Protein AF-A0A8T5FXJ8-F1 (afdb_monomer_lite)

Structure (mmCIF, N/CA/C/O backbone):
data_AF-A0A8T5FXJ8-F1
#
_entry.id   AF-A0A8T5FXJ8-F1
#
loop_
_atom_site.group_PDB
_atom_site.id
_atom_site.type_symbol
_atom_site.label_atom_id
_atom_site.label_alt_id
_atom_site.label_comp_id
_atom_site.label_asym_id
_atom_site.label_entity_id
_atom_site.label_seq_id
_atom_site.pdbx_PDB_ins_code
_atom_site.Cartn_x
_atom_site.Cartn_y
_atom_site.Cartn_z
_atom_site.occupancy
_atom_site.B_iso_or_equiv
_atom_site.auth_seq_id
_atom_site.auth_comp_id
_atom_site.auth_asym_id
_atom_site.auth_atom_id
_atom_site.pdbx_PDB_model_num
ATOM 1 N N . MET A 1 1 ? -0.771 -14.580 -8.877 1.00 24.16 1 MET A N 1
ATOM 2 C CA . MET A 1 1 ? 0.340 -13.665 -8.553 1.00 24.16 1 MET A CA 1
ATOM 3 C C . MET A 1 1 ? 0.290 -13.379 -7.052 1.00 24.16 1 MET A C 1
ATOM 5 O O . MET A 1 1 ? -0.585 -12.656 -6.597 1.00 24.16 1 MET A O 1
ATOM 9 N N . THR A 1 2 ? 1.104 -14.063 -6.250 1.00 21.31 2 THR A N 1
ATOM 10 C CA . THR A 1 2 ? 1.234 -13.800 -4.808 1.00 21.31 2 THR A CA 1
ATOM 11 C C . THR A 1 2 ? 2.136 -12.587 -4.638 1.00 21.31 2 THR A C 1
ATOM 13 O O . THR A 1 2 ? 3.330 -12.671 -4.903 1.00 21.31 2 THR A O 1
ATOM 16 N N . PHE A 1 3 ? 1.567 -11.450 -4.241 1.00 27.25 3 PHE A N 1
ATOM 17 C CA . PHE A 1 3 ? 2.360 -10.304 -3.812 1.00 27.25 3 PHE A CA 1
ATOM 18 C C . PHE A 1 3 ? 3.141 -10.708 -2.554 1.00 27.25 3 PHE A C 1
ATOM 20 O O . PHE A 1 3 ? 2.555 -10.886 -1.486 1.00 27.25 3 PHE A O 1
ATOM 27 N N . ASN A 1 4 ? 4.457 -10.885 -2.679 1.00 25.81 4 ASN A N 1
ATOM 28 C CA . ASN A 1 4 ? 5.350 -10.999 -1.530 1.00 25.81 4 ASN A CA 1
ATOM 29 C C . ASN A 1 4 ? 5.448 -9.616 -0.872 1.00 25.81 4 ASN A C 1
ATOM 31 O O . ASN A 1 4 ? 6.325 -8.824 -1.190 1.00 25.81 4 ASN A O 1
ATOM 35 N N . PHE A 1 5 ? 4.511 -9.313 0.027 1.00 35.19 5 PHE A N 1
ATOM 36 C CA . PHE A 1 5 ? 4.434 -8.026 0.731 1.00 35.19 5 PHE A CA 1
ATOM 37 C C . PHE A 1 5 ? 5.475 -7.840 1.845 1.00 35.19 5 PHE A C 1
ATOM 39 O O . PHE A 1 5 ? 5.492 -6.793 2.480 1.00 35.19 5 PHE A O 1
ATOM 46 N N . PHE A 1 6 ? 6.349 -8.814 2.098 1.00 43.62 6 PHE A N 1
ATOM 47 C CA . PHE A 1 6 ? 7.246 -8.774 3.250 1.00 43.62 6 PHE A CA 1
ATOM 48 C C . PHE A 1 6 ? 8.697 -8.906 2.802 1.00 43.62 6 PHE A C 1
ATOM 50 O O . PHE A 1 6 ? 9.239 -10.007 2.717 1.00 43.62 6 PHE A O 1
ATOM 57 N N . HIS A 1 7 ? 9.353 -7.771 2.563 1.00 42.78 7 HIS A N 1
ATOM 58 C CA . HIS A 1 7 ? 10.749 -7.707 2.967 1.00 42.78 7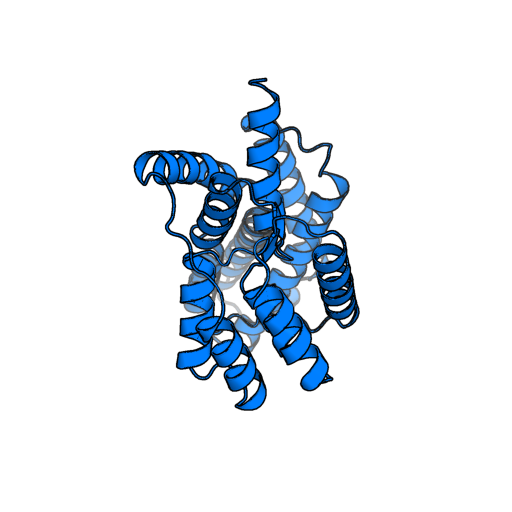 HIS A CA 1
ATOM 59 C C . HIS A 1 7 ? 10.742 -7.689 4.497 1.00 42.78 7 HIS A C 1
ATOM 61 O O . HIS A 1 7 ? 10.217 -6.764 5.108 1.00 42.78 7 HIS A O 1
ATOM 67 N N . ASN A 1 8 ? 11.231 -8.774 5.097 1.00 47.62 8 ASN A N 1
ATOM 68 C CA . ASN A 1 8 ? 11.479 -8.883 6.530 1.00 47.62 8 ASN A CA 1
ATOM 69 C C . ASN A 1 8 ? 12.615 -7.920 6.903 1.00 47.62 8 ASN A C 1
ATOM 71 O O . ASN A 1 8 ? 13.754 -8.346 7.077 1.00 47.62 8 ASN A O 1
ATOM 75 N N . ASP A 1 9 ? 12.331 -6.622 6.967 1.00 63.25 9 ASP A N 1
ATOM 76 C CA . ASP A 1 9 ? 13.223 -5.691 7.640 1.00 63.25 9 ASP A CA 1
ATOM 77 C C . ASP A 1 9 ? 12.967 -5.825 9.145 1.00 63.25 9 ASP A C 1
ATOM 79 O O . ASP A 1 9 ? 11.932 -5.406 9.670 1.00 63.25 9 ASP A O 1
ATOM 83 N N . GLU A 1 10 ? 13.897 -6.477 9.837 1.00 68.56 10 GLU A N 1
ATOM 84 C CA . GLU A 1 10 ? 13.867 -6.679 11.287 1.00 68.56 10 GLU A CA 1
ATOM 85 C C . GLU A 1 10 ? 13.712 -5.347 12.046 1.00 68.56 10 GLU A C 1
ATOM 87 O O . GLU A 1 10 ? 13.045 -5.284 13.084 1.00 68.56 10 GLU A O 1
ATOM 92 N N . ALA A 1 11 ? 14.241 -4.248 11.495 1.00 72.19 11 ALA A N 1
ATOM 93 C CA . ALA A 1 11 ? 14.086 -2.922 12.078 1.00 72.19 11 ALA A CA 1
ATOM 94 C C . ALA A 1 11 ? 12.647 -2.395 11.940 1.00 72.19 11 ALA A C 1
ATOM 96 O O . ALA A 1 11 ? 12.100 -1.827 12.891 1.00 72.19 11 ALA A O 1
ATOM 97 N N . GLU A 1 12 ? 12.004 -2.601 10.786 1.00 70.06 12 GLU A N 1
ATOM 98 C CA . GLU A 1 12 ? 10.599 -2.228 10.565 1.00 70.06 12 GLU A CA 1
ATOM 99 C C . GLU A 1 12 ? 9.656 -3.083 11.422 1.00 70.06 12 GLU A C 1
ATOM 101 O O . GLU A 1 12 ? 8.704 -2.569 12.024 1.00 70.06 12 GLU A O 1
ATOM 106 N N . PHE A 1 13 ? 9.979 -4.371 11.552 1.00 76.31 13 PHE A N 1
ATOM 107 C CA . PHE A 1 13 ? 9.302 -5.298 12.446 1.00 76.31 13 PHE A CA 1
ATOM 108 C C . PHE A 1 13 ? 9.330 -4.781 13.891 1.00 76.31 13 PHE A C 1
ATOM 110 O O . PHE A 1 13 ? 8.278 -4.506 14.473 1.00 76.31 13 PHE A O 1
ATOM 117 N N . LYS A 1 14 ? 10.525 -4.550 14.451 1.00 80.25 14 LYS A N 1
ATOM 118 C CA . LYS A 1 14 ? 10.697 -4.080 15.834 1.00 80.25 14 LYS A CA 1
ATOM 119 C C . LYS A 1 14 ? 9.981 -2.753 16.087 1.00 80.25 14 LYS A C 1
ATOM 121 O O . LYS A 1 14 ? 9.251 -2.620 17.070 1.00 80.25 14 LYS A O 1
ATOM 126 N N . LYS A 1 15 ? 10.113 -1.801 15.161 1.00 82.50 15 LYS A N 1
ATOM 127 C CA . LYS A 1 15 ? 9.452 -0.493 15.245 1.00 82.50 15 LYS A CA 1
ATOM 128 C C . LYS A 1 15 ? 7.928 -0.613 15.275 1.00 82.50 15 LYS A C 1
ATOM 130 O O . LYS A 1 15 ? 7.274 0.121 16.016 1.00 82.50 15 LYS A O 1
ATOM 135 N N . THR A 1 16 ? 7.358 -1.531 14.495 1.00 83.88 16 THR A N 1
ATOM 136 C CA . THR A 1 16 ? 5.908 -1.786 14.479 1.00 83.88 16 THR A CA 1
ATOM 137 C C . THR A 1 16 ? 5.435 -2.301 15.835 1.00 83.88 16 THR A C 1
ATOM 139 O O . THR A 1 16 ? 4.467 -1.785 16.392 1.00 83.88 16 THR A O 1
ATOM 142 N N . ILE A 1 17 ? 6.153 -3.267 16.410 1.00 83.69 17 ILE A N 1
ATOM 143 C CA . ILE A 1 17 ? 5.827 -3.859 17.712 1.00 83.69 17 ILE A CA 1
ATOM 144 C C . ILE A 1 17 ? 5.903 -2.816 18.835 1.00 83.69 17 ILE A C 1
ATOM 146 O O . ILE A 1 17 ? 4.940 -2.642 19.583 1.00 83.69 17 ILE A O 1
ATOM 150 N N . GLU A 1 18 ? 7.008 -2.069 18.926 1.00 85.50 18 GLU A N 1
ATOM 151 C CA . GLU A 1 18 ? 7.189 -0.992 19.915 1.00 85.50 18 GLU A CA 1
ATOM 152 C C . GLU A 1 18 ? 6.071 0.050 19.831 1.00 85.50 18 GLU A C 1
ATOM 154 O O . GLU A 1 18 ? 5.546 0.529 20.843 1.00 85.50 18 GLU A O 1
ATOM 159 N N . LYS A 1 19 ? 5.669 0.380 18.604 1.00 86.12 19 LYS A N 1
ATOM 160 C CA . LYS A 1 19 ? 4.614 1.344 18.346 1.00 86.12 19 LYS A CA 1
ATOM 161 C C . LYS A 1 19 ? 3.241 0.835 18.786 1.00 86.12 19 LYS A C 1
ATOM 163 O O . LYS A 1 19 ? 2.513 1.589 19.432 1.00 86.12 19 LYS A O 1
ATOM 168 N N . VAL A 1 20 ? 2.915 -0.428 18.514 1.00 87.69 20 VAL A N 1
ATOM 169 C CA . VAL A 1 20 ? 1.680 -1.070 18.991 1.00 87.69 20 VAL A CA 1
ATOM 170 C C . VAL A 1 20 ? 1.625 -1.072 20.520 1.00 87.69 20 VAL A C 1
ATOM 172 O O . VAL A 1 20 ? 0.618 -0.657 21.093 1.00 87.69 20 VAL A O 1
ATOM 175 N N . TYR A 1 21 ? 2.718 -1.434 21.198 1.00 84.88 21 TYR A N 1
ATOM 176 C CA . TYR A 1 21 ? 2.786 -1.383 22.663 1.00 84.88 21 TYR A CA 1
ATOM 177 C C . TYR A 1 21 ? 2.531 0.018 23.219 1.00 84.88 21 TYR A C 1
ATOM 179 O O . TYR A 1 21 ? 1.770 0.185 24.177 1.00 84.88 21 TYR A O 1
ATOM 187 N N . LEU A 1 22 ? 3.142 1.039 22.616 1.00 86.44 22 LEU A N 1
ATOM 188 C CA . LEU A 1 22 ? 2.925 2.426 23.013 1.00 86.44 22 LEU A CA 1
ATOM 189 C C . LEU A 1 22 ? 1.465 2.848 22.819 1.00 86.44 22 LEU A C 1
ATOM 191 O O . LEU A 1 22 ? 0.893 3.516 23.678 1.00 86.44 22 LEU A O 1
ATOM 195 N N . ASP A 1 23 ? 0.871 2.461 21.697 1.00 86.56 23 ASP A N 1
ATOM 196 C CA . ASP A 1 23 ? -0.500 2.792 21.328 1.00 86.56 23 ASP A CA 1
ATOM 197 C C . ASP A 1 23 ? -1.522 2.155 22.291 1.00 86.56 23 ASP A C 1
ATOM 199 O O . ASP A 1 23 ? -2.442 2.845 22.744 1.00 86.56 23 ASP A O 1
ATOM 203 N N . ILE A 1 24 ? -1.296 0.897 22.694 1.00 82.38 24 ILE A N 1
ATOM 204 C CA . ILE A 1 24 ? -2.063 0.207 23.745 1.00 82.38 24 ILE A CA 1
ATOM 205 C C . ILE A 1 24 ? -1.899 0.931 25.088 1.00 82.38 24 ILE A C 1
ATOM 207 O O . ILE A 1 24 ? -2.892 1.267 25.735 1.00 82.38 24 ILE A O 1
ATOM 211 N N . LYS A 1 25 ? -0.658 1.241 25.495 1.00 84.25 25 LYS A N 1
ATOM 212 C CA . LYS A 1 25 ? -0.359 1.921 26.770 1.00 84.25 25 LYS A CA 1
ATOM 213 C C . LYS A 1 25 ? -0.997 3.310 26.862 1.00 84.25 25 LYS A C 1
ATOM 215 O O . LYS A 1 25 ? -1.426 3.723 27.934 1.00 84.25 25 LYS A O 1
ATOM 220 N N . GLN A 1 26 ? -1.054 4.036 25.748 1.00 85.19 26 GLN A N 1
ATOM 221 C CA . GLN A 1 26 ? -1.635 5.379 25.674 1.00 85.19 26 GLN A CA 1
ATOM 222 C C . GLN A 1 26 ? -3.164 5.375 25.542 1.00 85.19 26 GLN A C 1
ATOM 224 O O . GLN A 1 26 ? -3.758 6.449 25.456 1.00 85.19 26 GLN A O 1
ATOM 229 N N . ASN A 1 27 ? -3.802 4.199 25.521 1.00 80.31 27 ASN A N 1
ATOM 230 C CA . ASN A 1 27 ? -5.251 4.035 25.427 1.00 80.31 27 ASN A CA 1
ATOM 231 C C . ASN A 1 27 ? -5.882 4.796 24.242 1.00 80.31 27 ASN A C 1
ATOM 233 O O . ASN A 1 27 ? -6.981 5.348 24.338 1.00 80.31 27 ASN A O 1
ATOM 237 N N . LYS A 1 28 ? -5.158 4.875 23.121 1.00 80.31 28 LYS A N 1
ATOM 238 C CA . LYS A 1 28 ? -5.586 5.627 21.937 1.00 80.31 28 LYS A CA 1
ATOM 239 C C . LYS A 1 28 ? -6.654 4.869 21.155 1.00 80.31 28 LYS A C 1
ATOM 241 O O . LYS A 1 28 ? -6.609 3.647 21.059 1.00 80.31 28 LYS A O 1
ATOM 246 N N . ARG A 1 29 ? -7.574 5.612 20.524 1.00 85.62 29 ARG A N 1
ATOM 247 C CA . ARG A 1 29 ? -8.557 5.046 19.588 1.00 85.62 29 ARG A CA 1
ATOM 248 C C . ARG A 1 29 ? -7.890 4.760 18.246 1.00 85.62 29 ARG A C 1
ATOM 250 O O . ARG A 1 29 ? -7.712 5.684 17.452 1.00 85.62 29 ARG A O 1
ATOM 257 N N . ILE A 1 30 ? -7.472 3.516 18.022 1.00 86.94 30 ILE A N 1
ATOM 258 C CA . ILE A 1 30 ? -6.641 3.117 16.876 1.00 86.94 30 ILE A CA 1
ATOM 259 C C . ILE A 1 30 ? -7.247 1.919 16.149 1.00 86.94 30 ILE A C 1
ATOM 261 O O . ILE A 1 30 ? -7.866 1.043 16.748 1.00 86.94 30 ILE A O 1
ATOM 265 N N . SER A 1 31 ? -7.034 1.896 14.840 1.00 89.50 31 SER A N 1
ATOM 266 C CA . SER A 1 31 ? -7.203 0.721 13.993 1.00 89.50 31 SER A CA 1
ATOM 267 C C . SER A 1 31 ? -5.864 0.413 13.350 1.00 89.50 31 SER A C 1
ATOM 269 O O . SER A 1 31 ? -5.115 1.341 13.033 1.00 89.50 31 SER A O 1
ATOM 271 N N . TYR A 1 32 ? -5.589 -0.867 13.135 1.00 90.94 32 TYR A N 1
ATOM 272 C CA . TYR A 1 32 ? -4.422 -1.317 12.389 1.00 90.94 32 TYR A CA 1
ATOM 273 C C . TYR A 1 32 ? -4.847 -1.846 11.014 1.00 90.94 32 TYR A C 1
ATOM 275 O O . TYR A 1 32 ? -5.977 -2.313 10.840 1.00 90.94 32 TYR A O 1
ATOM 283 N N . ASP A 1 33 ? -3.970 -1.729 10.019 1.00 88.75 33 ASP A N 1
ATOM 284 C CA . ASP A 1 33 ? -4.168 -2.399 8.736 1.00 88.75 33 ASP A CA 1
ATOM 285 C C . ASP A 1 33 ? -3.891 -3.908 8.865 1.00 88.75 33 ASP A C 1
ATOM 287 O O . ASP A 1 33 ? -3.381 -4.393 9.879 1.00 88.75 33 ASP A O 1
ATOM 291 N N . THR A 1 34 ? -4.222 -4.668 7.823 1.00 89.75 34 THR A N 1
ATOM 292 C CA . THR A 1 34 ? -4.002 -6.120 7.771 1.00 89.75 34 THR A CA 1
ATOM 293 C C . THR A 1 34 ? -2.541 -6.496 8.041 1.00 89.75 34 THR A C 1
ATOM 295 O O . THR A 1 34 ? -2.266 -7.448 8.775 1.00 89.75 34 THR A O 1
ATOM 298 N N . ASN A 1 35 ? -1.593 -5.740 7.481 1.00 86.06 35 ASN A N 1
ATOM 299 C CA . ASN A 1 35 ? -0.167 -6.055 7.547 1.00 86.06 35 ASN A CA 1
ATOM 300 C C . ASN A 1 35 ? 0.382 -5.962 8.971 1.00 86.06 35 ASN A C 1
ATOM 302 O O . ASN A 1 35 ? 1.196 -6.798 9.363 1.00 86.06 35 ASN A O 1
ATOM 306 N N . VAL A 1 36 ? -0.098 -5.014 9.772 1.00 89.25 36 VAL A N 1
ATOM 307 C CA . VAL A 1 36 ? 0.297 -4.885 11.178 1.00 89.25 36 VAL A CA 1
ATOM 308 C C . VAL A 1 36 ? -0.162 -6.094 11.997 1.00 89.25 36 VAL A C 1
ATOM 310 O O . VAL A 1 36 ? 0.629 -6.623 12.776 1.00 89.25 36 VAL A O 1
ATOM 313 N N . TYR A 1 37 ? -1.383 -6.609 11.800 1.00 90.88 37 TYR A N 1
ATOM 314 C CA . TYR A 1 37 ? -1.818 -7.832 12.498 1.00 90.88 37 TYR A CA 1
ATOM 315 C C . TYR A 1 37 ? -0.995 -9.055 12.090 1.00 90.88 37 TYR A C 1
ATOM 317 O O . TYR A 1 37 ? -0.679 -9.893 12.934 1.00 90.88 37 TYR A O 1
ATOM 325 N N . ILE A 1 38 ? -0.613 -9.151 10.813 1.00 89.56 38 ILE A N 1
ATOM 326 C CA . ILE A 1 38 ? 0.259 -10.227 10.325 1.00 89.56 38 ILE A CA 1
ATOM 327 C C . ILE A 1 38 ? 1.642 -10.136 10.983 1.00 89.56 38 ILE A C 1
ATOM 329 O O . ILE A 1 38 ? 2.172 -11.157 11.416 1.00 89.56 38 ILE A O 1
ATOM 333 N N . ILE A 1 39 ? 2.213 -8.931 11.090 1.00 87.38 39 ILE A N 1
ATOM 334 C CA . ILE A 1 39 ? 3.477 -8.680 11.799 1.00 87.38 39 ILE A CA 1
ATOM 335 C C . ILE A 1 39 ? 3.360 -9.119 13.263 1.00 87.38 39 ILE A C 1
ATOM 337 O O . ILE A 1 39 ? 4.192 -9.886 13.742 1.00 87.38 39 ILE A O 1
ATOM 341 N N . LEU A 1 40 ? 2.294 -8.714 13.955 1.00 88.81 40 LEU A N 1
ATOM 342 C CA . LEU A 1 40 ? 2.061 -9.085 15.353 1.00 88.81 40 LEU A CA 1
ATOM 343 C C . LEU A 1 40 ? 1.936 -10.602 15.543 1.00 88.81 40 LEU A C 1
ATOM 345 O O . LEU A 1 40 ? 2.475 -11.143 16.503 1.00 88.81 40 LEU A O 1
ATOM 349 N N . ALA A 1 41 ? 1.271 -11.300 14.621 1.00 89.56 41 ALA A N 1
ATOM 350 C CA . ALA A 1 41 ? 1.116 -12.752 14.683 1.00 89.56 41 ALA A CA 1
ATOM 351 C C . ALA A 1 41 ? 2.409 -13.527 14.367 1.00 89.56 41 ALA A C 1
ATOM 353 O O . ALA A 1 41 ? 2.529 -14.691 14.750 1.00 89.56 41 ALA A O 1
ATOM 354 N N . LYS A 1 42 ? 3.365 -12.898 13.672 1.00 86.12 42 LYS A N 1
ATOM 355 C CA . LYS A 1 42 ? 4.679 -13.467 13.334 1.00 86.12 42 LYS A CA 1
ATOM 356 C C . LYS A 1 42 ? 5.735 -13.270 14.424 1.00 86.12 42 LYS A C 1
ATOM 358 O O . LYS A 1 42 ? 6.850 -13.756 14.259 1.00 86.12 42 LYS A O 1
ATOM 363 N N . HIS A 1 43 ? 5.419 -12.568 15.511 1.00 81.06 43 HIS A N 1
ATOM 364 C CA . HIS A 1 43 ? 6.394 -12.268 16.551 1.00 81.06 43 HIS A CA 1
ATOM 365 C C . HIS A 1 43 ? 6.965 -13.538 17.199 1.00 81.06 43 HIS A C 1
ATOM 367 O O . HIS A 1 43 ? 6.247 -14.487 17.516 1.00 81.06 43 HIS A O 1
ATOM 373 N N . GLU A 1 44 ? 8.292 -13.560 17.370 1.00 67.56 44 GLU A N 1
ATOM 374 C CA . GLU A 1 44 ? 9.071 -14.777 17.654 1.00 67.56 44 GLU A CA 1
ATOM 375 C C . GLU A 1 44 ? 8.567 -15.520 18.899 1.00 67.56 44 GLU A C 1
ATOM 377 O O . GLU A 1 44 ? 8.421 -16.748 18.902 1.00 67.56 44 GLU A O 1
ATOM 382 N N . SER A 1 45 ? 8.177 -14.762 19.928 1.00 69.94 45 SER A N 1
ATOM 383 C CA . SER A 1 45 ? 7.447 -15.291 21.078 1.00 69.94 45 SER A CA 1
ATOM 384 C C . SER A 1 45 ? 5.954 -15.440 20.760 1.00 69.94 45 SER A C 1
ATOM 386 O O . SER A 1 45 ? 5.216 -14.455 20.648 1.00 69.94 45 SER A O 1
ATOM 388 N N . HIS A 1 46 ? 5.510 -16.697 20.649 1.00 59.72 46 HIS A N 1
ATOM 389 C CA . HIS A 1 46 ? 4.103 -17.071 20.462 1.00 59.72 46 HIS A CA 1
ATOM 390 C C . HIS A 1 46 ? 3.207 -16.484 21.557 1.00 59.72 46 HIS A C 1
ATOM 392 O O . HIS A 1 46 ? 2.138 -15.946 21.266 1.00 59.72 46 HIS A O 1
ATOM 398 N N . ASP A 1 47 ? 3.669 -16.556 22.805 1.00 72.00 47 ASP A N 1
ATOM 399 C CA . ASP A 1 47 ? 2.909 -16.087 23.961 1.00 72.00 47 ASP A CA 1
ATOM 400 C C . ASP A 1 47 ? 2.774 -14.566 23.944 1.00 72.00 47 ASP A C 1
ATOM 402 O O . ASP A 1 47 ? 1.684 -14.052 24.187 1.00 72.00 47 ASP A O 1
ATOM 406 N N . ASN A 1 48 ? 3.821 -13.844 23.529 1.00 78.06 48 ASN A N 1
ATOM 407 C CA . ASN A 1 48 ? 3.741 -12.394 23.348 1.00 78.06 48 ASN A CA 1
ATOM 408 C C . ASN A 1 48 ? 2.818 -12.018 22.179 1.00 78.06 48 ASN A C 1
ATOM 410 O O . ASN A 1 48 ? 2.018 -11.098 22.320 1.00 78.06 48 ASN A O 1
ATOM 414 N N . SER A 1 49 ? 2.873 -12.746 21.058 1.00 82.06 49 SER A N 1
ATOM 415 C CA . SER A 1 49 ? 2.004 -12.508 19.890 1.00 82.06 49 SER A CA 1
ATOM 416 C C . SER A 1 49 ? 0.527 -12.606 20.266 1.00 82.06 49 SER A C 1
ATOM 418 O O . SER A 1 49 ? -0.263 -11.698 19.998 1.00 82.06 49 SER A O 1
ATOM 420 N N . LYS A 1 50 ? 0.160 -13.711 20.929 1.00 84.25 50 LYS A N 1
ATOM 421 C CA . LYS A 1 50 ? -1.207 -13.952 21.386 1.00 84.25 50 LYS A CA 1
ATOM 422 C C . LYS A 1 50 ? -1.622 -12.922 22.434 1.00 84.25 50 LYS A C 1
ATOM 424 O O . LYS A 1 50 ? -2.696 -12.351 22.315 1.00 84.25 50 LYS A O 1
ATOM 429 N N . LEU A 1 51 ? -0.765 -12.634 23.414 1.00 85.69 51 LEU A N 1
ATOM 430 C CA . LEU A 1 51 ? -1.061 -11.672 24.475 1.00 85.69 51 LEU A CA 1
ATOM 431 C C . LEU A 1 51 ? -1.333 -10.262 23.931 1.00 85.69 51 LEU A C 1
ATOM 433 O O . LEU A 1 51 ? -2.300 -9.631 24.357 1.00 85.69 51 LEU A O 1
ATOM 437 N N . ILE A 1 52 ? -0.534 -9.773 22.976 1.00 87.56 52 ILE A N 1
ATOM 438 C CA . ILE A 1 52 ? -0.759 -8.455 22.362 1.00 87.56 52 ILE A CA 1
ATOM 439 C C . ILE A 1 52 ? -2.082 -8.443 21.591 1.00 87.56 52 ILE A C 1
ATOM 441 O O . ILE A 1 52 ? -2.895 -7.538 21.773 1.00 87.56 52 ILE A O 1
ATOM 445 N N . LEU A 1 53 ? -2.326 -9.450 20.748 1.00 90.12 53 LEU A N 1
ATOM 446 C CA . LEU A 1 53 ? -3.559 -9.516 19.964 1.00 90.12 53 LEU A CA 1
ATOM 447 C C . LEU A 1 53 ? -4.800 -9.692 20.852 1.00 90.12 53 LEU A C 1
ATOM 449 O O . LEU A 1 53 ? -5.831 -9.091 20.560 1.00 90.12 53 LEU A O 1
ATOM 453 N N . ASP A 1 54 ? -4.698 -10.407 21.973 1.00 88.81 54 ASP A N 1
ATOM 454 C CA . ASP A 1 54 ? -5.768 -10.527 22.969 1.00 88.81 54 ASP A CA 1
ATOM 455 C C . ASP A 1 54 ? -6.057 -9.185 23.654 1.00 88.81 54 ASP A C 1
ATOM 457 O O . ASP A 1 54 ? -7.221 -8.835 23.868 1.00 88.81 54 ASP A O 1
ATOM 461 N N . GLN A 1 55 ? -5.018 -8.413 23.991 1.00 87.69 55 GLN A N 1
ATOM 462 C CA . GLN A 1 55 ? -5.173 -7.060 24.538 1.00 87.69 55 GLN A CA 1
ATOM 463 C C . GLN A 1 55 ? -5.865 -6.135 23.535 1.00 87.69 55 GLN A C 1
ATOM 465 O O . GLN A 1 55 ? -6.767 -5.382 23.907 1.00 87.69 55 GLN A O 1
ATOM 470 N N . ILE A 1 56 ? -5.483 -6.222 22.260 1.00 89.31 56 ILE A N 1
ATOM 471 C CA . ILE A 1 56 ? -6.104 -5.463 21.174 1.00 89.31 56 ILE A CA 1
ATOM 472 C C . ILE A 1 56 ? -7.573 -5.872 21.001 1.00 89.31 56 ILE A C 1
ATOM 474 O O . ILE A 1 56 ? -8.444 -5.006 21.000 1.00 89.31 56 ILE A O 1
ATOM 478 N N . ALA A 1 57 ? -7.868 -7.173 20.914 1.00 87.81 57 ALA A N 1
ATOM 479 C CA . ALA A 1 57 ? -9.224 -7.692 20.719 1.00 87.81 57 ALA A CA 1
ATOM 480 C C . ALA A 1 57 ? -10.181 -7.284 21.852 1.00 87.81 57 ALA A C 1
ATOM 482 O O . ALA A 1 57 ? -11.343 -6.960 21.604 1.00 87.81 57 ALA A O 1
ATOM 483 N N . LYS A 1 58 ? -9.684 -7.253 23.096 1.00 84.69 58 LYS A N 1
ATOM 484 C CA . LYS A 1 58 ? -10.454 -6.854 24.286 1.00 84.69 58 LYS A CA 1
ATOM 485 C C . LYS A 1 58 ? -10.537 -5.335 24.478 1.00 84.69 58 LYS A C 1
ATOM 487 O O . LYS A 1 58 ? -11.344 -4.872 25.286 1.00 84.69 58 LYS A O 1
ATOM 492 N N . SER A 1 59 ? -9.729 -4.549 23.766 1.00 83.38 59 SER A N 1
ATOM 493 C CA . SER A 1 59 ? -9.703 -3.093 23.909 1.00 83.38 59 SER A CA 1
ATOM 494 C C . SER A 1 59 ? -10.967 -2.448 23.339 1.00 83.38 59 SER A C 1
ATOM 496 O O . SER A 1 59 ? -11.316 -2.621 22.174 1.00 83.38 59 SER A O 1
ATOM 498 N N . ASN A 1 60 ? -11.626 -1.604 24.138 1.00 78.12 60 ASN A N 1
ATOM 499 C CA . ASN A 1 60 ? -12.754 -0.789 23.667 1.00 78.12 60 ASN A CA 1
ATOM 500 C C . ASN A 1 60 ? -12.324 0.362 22.739 1.00 78.12 60 ASN A C 1
ATOM 502 O O . ASN A 1 60 ? -13.171 0.960 22.070 1.00 78.12 60 ASN A O 1
ATOM 506 N N . ASN A 1 61 ? -11.024 0.663 22.709 1.00 81.62 61 ASN A N 1
ATOM 507 C CA . ASN A 1 61 ? -10.425 1.705 21.883 1.00 81.62 61 ASN A CA 1
ATOM 508 C C . ASN A 1 61 ? -9.812 1.160 20.593 1.00 81.62 61 ASN A C 1
ATOM 510 O O . ASN A 1 61 ? -9.353 1.935 19.759 1.00 81.62 61 ASN A O 1
ATOM 514 N N . HIS A 1 62 ? -9.849 -0.152 20.396 1.00 86.38 62 HIS A N 1
ATOM 515 C CA . HIS A 1 62 ? -9.465 -0.753 19.139 1.00 86.38 62 HIS A CA 1
ATOM 516 C C . HIS A 1 62 ? -10.671 -0.933 18.212 1.00 86.38 62 HIS A C 1
ATOM 518 O O . HIS A 1 62 ? -11.782 -1.243 18.652 1.00 86.38 62 HIS A O 1
ATOM 524 N N . PHE A 1 63 ? -10.436 -0.761 16.916 1.00 82.38 63 PHE A N 1
ATOM 525 C CA . PHE A 1 63 ? -11.415 -1.037 15.877 1.00 82.38 63 PHE A CA 1
ATOM 526 C C . PHE A 1 63 ? -10.795 -1.871 14.769 1.00 82.38 63 PHE A C 1
ATOM 528 O O . PHE A 1 63 ? -9.741 -1.524 14.248 1.00 82.38 63 PHE A O 1
ATOM 535 N N . LEU A 1 64 ? -11.477 -2.957 14.413 1.00 88.12 64 LEU A N 1
ATOM 536 C CA . LEU A 1 64 ? -11.171 -3.745 13.231 1.00 88.12 64 LEU A CA 1
ATOM 537 C C . LEU A 1 64 ? -12.128 -3.318 12.119 1.00 88.12 64 LEU A C 1
ATOM 539 O O . LEU A 1 64 ? -13.343 -3.485 12.251 1.00 88.12 64 LEU A O 1
ATOM 543 N N . THR A 1 65 ? -11.575 -2.747 11.050 1.00 87.31 65 THR A N 1
ATOM 544 C CA . THR A 1 65 ? -12.365 -2.353 9.876 1.00 87.31 65 THR A CA 1
ATOM 545 C C . THR A 1 65 ? -12.938 -3.587 9.179 1.00 87.31 65 THR A C 1
ATOM 547 O O . THR A 1 65 ? -12.338 -4.666 9.218 1.00 87.31 65 THR A O 1
ATOM 550 N N . THR A 1 66 ? -14.074 -3.425 8.502 1.00 84.44 66 THR A N 1
ATOM 551 C CA . THR A 1 66 ? -14.711 -4.516 7.747 1.00 84.44 66 THR A CA 1
ATOM 552 C C . THR A 1 66 ? -13.776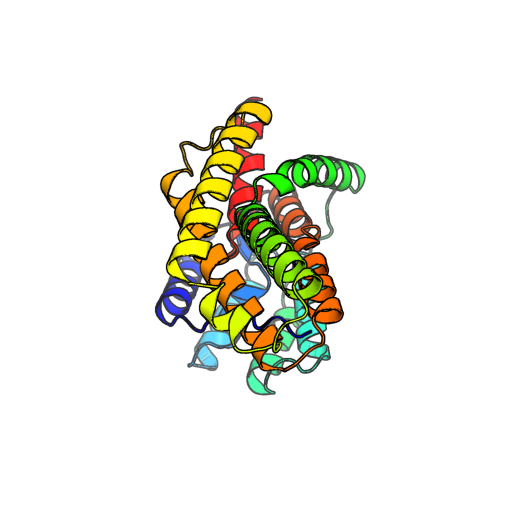 -5.008 6.640 1.00 84.44 66 THR A C 1
ATOM 554 O O . THR A 1 66 ? -13.618 -6.211 6.439 1.00 84.44 66 THR A O 1
ATOM 557 N N . GLY A 1 67 ? -13.094 -4.080 5.956 1.00 83.06 67 GLY A N 1
ATOM 558 C CA . GLY A 1 67 ? -12.098 -4.412 4.934 1.00 83.06 67 GLY A CA 1
ATOM 559 C C . GLY A 1 67 ? -10.928 -5.233 5.484 1.00 83.06 67 GLY A C 1
ATOM 560 O O . GLY A 1 67 ? -10.576 -6.261 4.903 1.00 83.06 67 GLY A O 1
ATOM 561 N N . THR A 1 68 ? -10.369 -4.828 6.629 1.00 88.88 68 THR A N 1
ATOM 562 C CA . THR A 1 68 ? -9.264 -5.553 7.278 1.00 88.88 68 THR A CA 1
ATOM 563 C C . THR A 1 68 ? -9.697 -6.943 7.740 1.00 88.88 68 THR A C 1
ATOM 565 O O . THR A 1 68 ? -8.951 -7.906 7.580 1.00 88.88 68 THR A O 1
ATOM 568 N N . GLN A 1 69 ? -10.909 -7.073 8.287 1.00 89.38 69 GLN A N 1
ATOM 569 C CA . GLN A 1 69 ? -11.455 -8.367 8.693 1.00 89.38 69 GLN A CA 1
ATOM 570 C C . GLN A 1 69 ? -11.560 -9.326 7.504 1.00 89.38 69 GLN A C 1
ATOM 572 O O . GLN A 1 69 ? -11.017 -10.425 7.572 1.00 89.38 69 GLN A O 1
ATOM 577 N N . ILE A 1 70 ? -12.214 -8.903 6.416 1.00 87.31 70 ILE A N 1
ATOM 578 C CA . ILE A 1 70 ? -12.400 -9.731 5.213 1.00 87.31 70 ILE A CA 1
ATOM 579 C C . ILE A 1 70 ? -11.044 -10.177 4.658 1.00 87.31 70 ILE A C 1
ATOM 581 O O . ILE A 1 70 ? -10.878 -11.325 4.245 1.00 87.31 70 ILE A O 1
ATOM 585 N N . GLU A 1 71 ? -10.055 -9.283 4.655 1.00 88.06 71 GLU A N 1
ATOM 586 C CA . GLU A 1 71 ? -8.717 -9.618 4.186 1.00 88.06 71 GLU A CA 1
ATOM 587 C C . GLU A 1 71 ? -8.017 -10.635 5.095 1.00 88.06 71 GLU A C 1
ATOM 589 O O . GLU A 1 71 ? -7.501 -11.638 4.599 1.00 88.06 71 GLU A O 1
ATOM 594 N N . LEU A 1 72 ? -8.043 -10.433 6.414 1.00 90.19 72 LEU A N 1
ATOM 595 C CA . LEU A 1 72 ? -7.477 -11.382 7.375 1.00 90.19 72 LEU A CA 1
ATOM 596 C C . LEU A 1 72 ? -8.164 -12.749 7.306 1.00 90.19 72 LEU A C 1
ATOM 598 O O . LEU A 1 72 ? -7.481 -13.773 7.289 1.00 90.19 72 LEU A O 1
ATOM 602 N N . GLU A 1 73 ? -9.494 -12.780 7.222 1.00 90.62 73 GLU A N 1
ATOM 603 C CA . GLU A 1 73 ? -10.264 -14.008 7.044 1.00 90.62 73 GLU A CA 1
ATOM 604 C C . GLU A 1 73 ? -9.869 -14.716 5.751 1.00 90.62 73 GLU A C 1
ATOM 606 O O . GLU A 1 73 ? -9.599 -15.915 5.777 1.00 90.62 73 GLU A O 1
ATOM 611 N N . GLY A 1 74 ? -9.769 -13.996 4.633 1.00 88.44 74 GLY A N 1
ATOM 612 C CA . GLY A 1 74 ? -9.340 -14.568 3.358 1.00 88.44 74 GLY A CA 1
ATOM 613 C C . GLY A 1 74 ? -7.939 -15.183 3.426 1.00 88.44 74 GLY A C 1
ATOM 614 O O . GLY A 1 74 ? -7.712 -16.273 2.899 1.00 88.44 74 GLY A O 1
ATOM 615 N N . LEU A 1 75 ? -7.004 -14.533 4.122 1.00 88.12 75 LEU A N 1
ATOM 616 C CA . LEU A 1 75 ? -5.641 -15.043 4.304 1.00 88.12 75 LEU A CA 1
ATOM 617 C C . LEU A 1 75 ? -5.591 -16.276 5.224 1.00 88.12 75 LEU A C 1
ATOM 619 O O . LEU A 1 75 ? -4.856 -17.225 4.938 1.00 88.12 75 LEU A O 1
ATOM 623 N N . VAL A 1 76 ? -6.394 -16.282 6.292 1.00 88.25 76 VAL A N 1
ATOM 624 C CA . VAL A 1 76 ? -6.528 -17.398 7.245 1.00 88.25 76 VAL A CA 1
ATOM 625 C C . VAL A 1 76 ? -7.192 -18.617 6.599 1.00 88.25 76 VAL A C 1
ATOM 627 O O . VAL A 1 76 ? -6.717 -19.734 6.787 1.00 88.25 76 VAL A O 1
ATOM 630 N N . HIS A 1 77 ? -8.270 -18.432 5.833 1.00 87.75 77 HIS A N 1
ATOM 631 C CA . HIS A 1 77 ? -8.963 -19.529 5.144 1.00 87.75 77 HIS A CA 1
ATOM 632 C C . HIS A 1 77 ? -8.188 -20.026 3.922 1.00 87.75 77 HIS A C 1
ATOM 634 O O . HIS A 1 77 ? -8.213 -21.213 3.611 1.00 87.75 77 HIS A O 1
ATOM 640 N N . GLY A 1 78 ? -7.456 -19.136 3.250 1.00 83.75 78 GLY A N 1
ATOM 641 C CA . GLY A 1 78 ? -6.607 -19.468 2.109 1.00 83.75 78 GLY A CA 1
ATOM 642 C C . GLY A 1 78 ? -5.294 -20.171 2.469 1.00 83.75 78 GLY A C 1
ATOM 643 O O . GLY A 1 78 ? -4.443 -20.291 1.586 1.00 83.75 78 GLY A O 1
ATOM 644 N N . ASN A 1 79 ? -5.103 -20.580 3.734 1.00 78.88 79 ASN A N 1
ATOM 645 C CA . ASN A 1 79 ? -3.901 -21.242 4.259 1.00 78.88 79 ASN A CA 1
ATOM 646 C C . ASN A 1 79 ? -2.596 -20.536 3.846 1.00 78.88 79 ASN A C 1
ATOM 648 O O . ASN A 1 79 ? -1.620 -21.172 3.449 1.00 78.88 79 ASN A O 1
ATOM 652 N N . LYS A 1 80 ? -2.578 -19.196 3.900 1.00 82.12 80 LYS A N 1
ATOM 653 C CA . LYS A 1 80 ? -1.408 -18.387 3.509 1.00 82.12 80 LYS A CA 1
ATOM 654 C C . LYS A 1 80 ? -0.304 -18.341 4.565 1.00 82.12 80 LYS A C 1
ATOM 656 O O . LYS A 1 80 ? 0.760 -17.786 4.297 1.00 82.12 80 LYS A O 1
ATOM 661 N N . PHE A 1 81 ? -0.544 -18.912 5.742 1.00 84.69 81 PHE A N 1
ATOM 662 C CA . PHE A 1 81 ? 0.395 -18.935 6.855 1.00 84.69 81 PHE A CA 1
ATOM 663 C C . PHE A 1 81 ? 0.529 -20.343 7.425 1.00 84.69 81 PHE A C 1
ATOM 665 O O . PHE A 1 81 ? -0.337 -21.193 7.221 1.00 84.69 81 PHE A O 1
ATOM 672 N N . ASP A 1 82 ? 1.597 -20.572 8.187 1.00 87.12 82 ASP A N 1
ATOM 673 C CA . ASP A 1 82 ? 1.734 -21.800 8.961 1.00 87.12 82 ASP A CA 1
ATOM 674 C C . ASP A 1 82 ? 0.584 -21.973 9.979 1.00 87.12 82 ASP A C 1
ATOM 676 O O . ASP A 1 82 ? -0.188 -21.053 10.285 1.00 87.12 82 ASP A O 1
ATOM 680 N N . ASN A 1 83 ? 0.460 -23.184 10.524 1.00 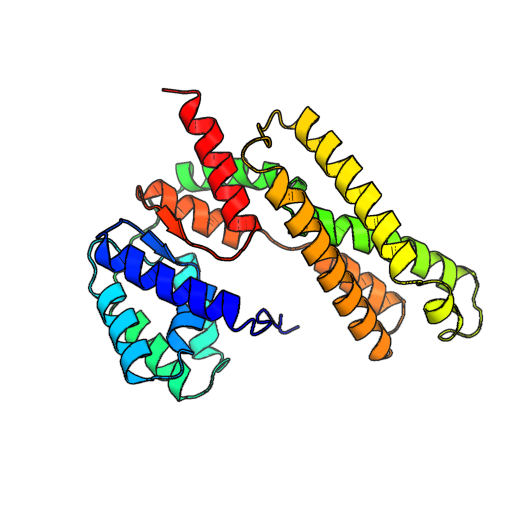87.56 83 ASN A N 1
ATOM 681 C CA . ASN A 1 83 ? -0.599 -23.517 11.476 1.00 87.56 83 ASN A CA 1
ATOM 682 C C . ASN A 1 83 ? -0.547 -22.672 12.757 1.00 87.56 83 ASN A C 1
ATOM 684 O O . ASN A 1 83 ? -1.579 -22.481 13.403 1.00 87.56 83 ASN A O 1
ATOM 688 N N . LYS A 1 84 ? 0.636 -22.188 13.147 1.00 87.94 84 LYS A N 1
ATOM 689 C CA . LYS A 1 84 ? 0.842 -21.413 14.372 1.00 87.94 84 LYS A CA 1
ATOM 690 C C . LYS A 1 84 ? 0.247 -20.012 14.205 1.00 87.94 84 LYS A C 1
ATOM 692 O O . LYS A 1 84 ? -0.639 -19.633 14.969 1.00 87.94 84 LYS A O 1
ATOM 697 N N . ILE A 1 85 ? 0.651 -19.293 13.162 1.00 88.56 85 ILE A N 1
ATOM 698 C CA . ILE A 1 85 ? 0.153 -17.953 12.818 1.00 88.56 85 ILE A CA 1
ATOM 699 C C . ILE A 1 85 ? -1.350 -18.004 12.530 1.00 88.56 85 ILE A C 1
ATOM 701 O O . ILE A 1 85 ? -2.113 -17.186 13.044 1.00 88.56 85 ILE A O 1
ATOM 705 N N . THR A 1 86 ? -1.798 -19.008 11.772 1.00 90.12 86 THR A N 1
ATOM 706 C CA . THR A 1 86 ? -3.218 -19.206 11.446 1.00 90.12 86 THR A CA 1
ATOM 707 C C . THR A 1 86 ? -4.079 -19.337 12.705 1.00 90.12 86 THR A C 1
ATOM 709 O O . THR A 1 86 ? -5.145 -18.725 12.788 1.00 90.12 86 THR A O 1
ATOM 712 N N . LYS A 1 87 ? -3.620 -20.086 13.720 1.00 89.94 87 LYS A N 1
ATOM 713 C CA . LYS A 1 87 ? -4.328 -20.221 15.005 1.00 89.94 87 LYS A CA 1
ATOM 714 C C . LYS A 1 87 ? -4.405 -18.901 15.771 1.00 89.94 87 LYS A C 1
ATOM 716 O O . LYS A 1 87 ? -5.470 -18.588 16.299 1.00 89.94 87 LYS A O 1
ATOM 721 N N . ILE A 1 88 ? -3.314 -18.133 15.815 1.00 90.75 88 ILE A N 1
ATOM 722 C CA . ILE A 1 88 ? -3.277 -16.822 16.480 1.00 90.75 88 ILE A CA 1
ATOM 723 C C . ILE A 1 88 ? -4.273 -15.860 15.821 1.00 90.75 88 ILE A C 1
ATOM 725 O O . ILE A 1 88 ? -5.122 -15.287 16.502 1.00 90.75 88 ILE A O 1
ATOM 729 N N . LEU A 1 89 ? -4.212 -15.717 14.495 1.00 91.94 89 LEU A N 1
ATOM 730 C CA . LEU A 1 89 ? -5.086 -14.802 13.757 1.00 91.94 89 LEU A CA 1
ATOM 731 C C . LEU A 1 89 ? -6.557 -15.214 13.852 1.00 91.94 89 LEU A C 1
ATOM 733 O O . LEU A 1 89 ? -7.419 -14.364 14.056 1.00 91.94 89 LEU A O 1
ATOM 737 N N . ARG A 1 90 ? -6.856 -16.517 13.777 1.00 91.12 90 ARG A N 1
ATOM 738 C CA . ARG A 1 90 ? -8.223 -17.023 13.969 1.00 91.12 90 ARG A CA 1
ATOM 739 C C . ARG A 1 90 ? -8.738 -16.742 15.381 1.00 91.12 90 ARG A C 1
ATOM 741 O O . ARG A 1 90 ? -9.893 -16.361 15.540 1.00 91.12 90 ARG A O 1
ATOM 748 N N . HIS A 1 91 ? -7.894 -16.899 16.403 1.00 90.94 91 HIS A N 1
ATOM 749 C CA . HIS A 1 91 ? -8.260 -16.541 17.771 1.00 90.94 91 HIS A CA 1
ATOM 750 C C . HIS A 1 91 ? -8.589 -15.049 17.887 1.00 90.94 91 HIS A C 1
ATOM 752 O O . HIS A 1 91 ? -9.652 -14.711 18.402 1.00 90.94 91 HIS A O 1
ATOM 758 N N . PHE A 1 92 ? -7.735 -14.178 17.346 1.00 92.38 92 PHE A N 1
ATOM 759 C CA . PHE A 1 92 ? -7.964 -12.734 17.311 1.00 92.38 92 PHE A CA 1
ATOM 760 C C . PHE A 1 92 ? -9.290 -12.366 16.622 1.00 92.38 92 PHE A C 1
ATOM 762 O O . PHE A 1 92 ? -10.103 -11.647 17.204 1.00 92.38 92 PHE A O 1
ATOM 769 N N . LEU A 1 93 ? -9.543 -12.906 15.423 1.00 90.62 93 LEU A N 1
ATOM 770 C CA . LEU A 1 93 ? -10.765 -12.646 14.651 1.00 90.62 93 LEU A CA 1
ATOM 771 C C . LEU A 1 93 ? -12.034 -13.040 15.417 1.00 90.62 93 LEU A C 1
ATOM 773 O O . LEU A 1 93 ? -13.004 -12.289 15.414 1.00 90.62 93 LEU A O 1
ATOM 777 N N . ASN A 1 94 ? -12.005 -14.160 16.146 1.00 89.12 94 ASN A N 1
ATOM 778 C CA . ASN A 1 94 ? -13.149 -14.625 16.936 1.00 89.12 94 ASN A CA 1
ATOM 779 C C . ASN A 1 94 ? -13.466 -13.746 18.160 1.00 89.12 94 ASN A C 1
ATOM 781 O O . ASN A 1 94 ? -14.553 -13.863 18.720 1.00 89.12 94 ASN A O 1
ATOM 785 N N . HIS A 1 95 ? -12.526 -12.908 18.608 1.00 87.31 95 HIS A N 1
ATOM 786 C CA . HIS A 1 95 ? -12.670 -12.117 19.836 1.00 87.31 95 HIS A CA 1
ATOM 787 C C . HIS A 1 95 ? -12.719 -10.606 19.589 1.00 87.31 95 HIS A C 1
ATOM 789 O O . HIS A 1 95 ? -13.038 -9.853 20.510 1.00 87.31 95 HIS A O 1
ATOM 795 N N . CYS A 1 96 ? -12.410 -10.139 18.378 1.00 84.38 96 CYS A N 1
ATOM 796 C CA . CYS A 1 96 ? -12.423 -8.717 18.069 1.00 84.38 96 CYS A CA 1
ATOM 797 C C . CYS A 1 96 ? -13.844 -8.218 17.771 1.00 84.38 96 CYS A C 1
ATOM 799 O O . CYS A 1 96 ? -14.622 -8.854 17.063 1.00 84.38 96 CYS A O 1
ATOM 801 N N . LYS A 1 97 ? -14.180 -7.026 18.275 1.00 73.75 97 LYS A N 1
ATOM 802 C CA . LYS A 1 97 ? -15.442 -6.352 17.944 1.00 73.75 97 LYS A CA 1
ATOM 803 C C . LYS A 1 97 ? -15.370 -5.751 16.540 1.00 73.75 97 LYS A C 1
ATOM 805 O O . LYS A 1 97 ? -14.483 -4.943 16.260 1.00 73.75 97 LYS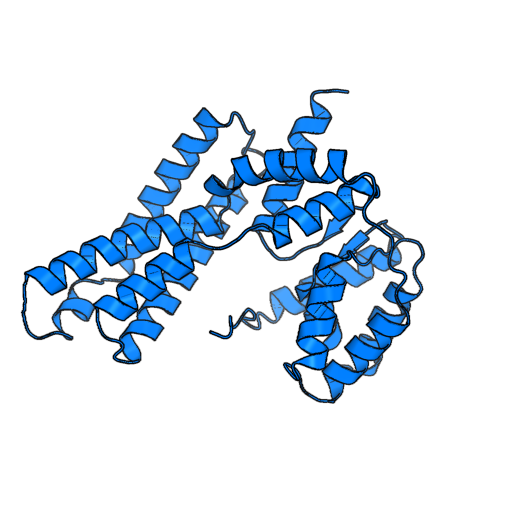 A O 1
ATOM 810 N N . ILE A 1 98 ? -16.351 -6.080 15.706 1.00 71.88 98 ILE A N 1
ATOM 811 C CA . ILE A 1 98 ? -16.572 -5.471 14.389 1.00 71.88 98 ILE A CA 1
ATOM 812 C C . ILE A 1 98 ? -17.622 -4.372 14.557 1.00 71.88 98 ILE A C 1
ATOM 814 O O . ILE A 1 98 ? -18.594 -4.554 15.295 1.00 71.88 98 ILE A O 1
ATOM 818 N N . ARG A 1 99 ? -17.451 -3.224 13.893 1.00 69.00 99 ARG A N 1
ATOM 819 C CA . ARG A 1 99 ? -18.508 -2.200 13.824 1.00 69.00 99 ARG A CA 1
ATOM 820 C C . ARG A 1 99 ? -18.895 -1.944 12.371 1.00 69.00 99 ARG A C 1
ATOM 822 O O . ARG A 1 99 ? -18.021 -1.962 11.509 1.00 69.00 99 ARG A O 1
ATOM 829 N N . PRO A 1 100 ? -20.186 -1.705 12.099 1.00 68.12 100 PRO A N 1
ATOM 830 C CA . PRO A 1 100 ? -20.647 -1.411 10.755 1.00 68.12 100 PRO A CA 1
ATOM 831 C C . PRO A 1 100 ? -20.101 -0.066 10.277 1.00 68.12 100 PRO A C 1
ATOM 833 O O . PRO A 1 100 ? -20.027 0.893 11.049 1.00 68.12 100 PRO A O 1
ATOM 836 N N . ILE A 1 101 ? -19.805 0.003 8.979 1.00 68.19 101 ILE A N 1
ATOM 837 C CA . ILE A 1 101 ? -19.482 1.250 8.285 1.00 68.19 101 ILE A CA 1
ATOM 838 C C . ILE A 1 101 ? -20.665 2.219 8.474 1.00 68.19 101 ILE A C 1
ATOM 840 O O . ILE A 1 101 ? -21.793 1.860 8.114 1.00 68.19 101 ILE A O 1
ATOM 844 N N . PRO A 1 102 ? -20.462 3.426 9.036 1.00 70.00 102 PRO A N 1
ATOM 845 C CA . PRO A 1 102 ? -21.537 4.403 9.163 1.00 70.00 102 PRO A CA 1
ATOM 846 C C . PRO A 1 102 ? -21.947 4.899 7.769 1.00 70.00 102 PRO A C 1
ATOM 848 O O . PRO A 1 102 ? -21.175 4.780 6.830 1.00 70.00 102 PRO A O 1
ATOM 851 N N . ASP A 1 103 ? -23.156 5.443 7.636 1.00 82.06 103 ASP A N 1
ATOM 852 C CA . ASP A 1 103 ? -23.733 6.067 6.429 1.00 82.06 103 ASP A CA 1
ATOM 853 C C . ASP A 1 103 ? -23.072 5.735 5.063 1.00 82.06 103 ASP A C 1
ATOM 855 O O . ASP A 1 103 ? -22.062 6.321 4.655 1.00 82.06 103 ASP A O 1
ATOM 859 N N . LYS A 1 104 ? -23.714 4.842 4.295 1.00 84.81 104 LYS A N 1
ATOM 860 C CA . LYS A 1 104 ? -23.243 4.408 2.966 1.00 84.81 104 LYS A CA 1
ATOM 861 C C . LYS A 1 104 ? -23.058 5.560 1.969 1.00 84.81 104 LYS A C 1
ATOM 863 O O . LYS A 1 104 ? -22.177 5.480 1.112 1.00 84.81 104 LYS A O 1
ATOM 868 N N . SER A 1 105 ? -23.881 6.607 2.046 1.00 87.19 105 SER A N 1
ATOM 869 C CA . SER A 1 105 ? -23.820 7.742 1.119 1.00 87.19 105 SER A CA 1
ATOM 870 C C . SER A 1 105 ? -22.599 8.616 1.403 1.00 87.19 105 SER A C 1
ATOM 872 O O . SER A 1 105 ? -21.827 8.925 0.490 1.00 87.19 105 SER A O 1
ATOM 874 N N . LYS A 1 106 ? -22.349 8.905 2.685 1.00 86.56 106 LYS A N 1
ATOM 875 C CA . LYS A 1 106 ? -21.163 9.621 3.154 1.00 86.56 106 LYS A CA 1
ATOM 876 C C . LYS A 1 106 ? -19.896 8.834 2.838 1.00 86.56 106 LYS A C 1
ATOM 878 O O . LYS A 1 106 ? -18.943 9.417 2.325 1.00 86.56 106 LYS A O 1
ATOM 883 N N . PHE A 1 107 ? -19.909 7.520 3.072 1.00 88.19 107 PHE A N 1
ATOM 884 C CA . PHE A 1 107 ? -18.795 6.638 2.729 1.00 88.19 107 PHE A CA 1
ATOM 885 C C . PHE A 1 107 ? -18.449 6.726 1.238 1.00 88.19 107 PHE A C 1
ATOM 887 O O . PHE A 1 107 ? -17.299 6.991 0.889 1.00 88.19 107 PHE A O 1
ATOM 894 N N . LYS A 1 108 ? -19.446 6.571 0.353 1.00 89.31 108 LYS A N 1
ATOM 895 C CA . LYS A 1 108 ? -19.242 6.664 -1.099 1.00 89.31 108 LYS A CA 1
ATOM 896 C C . LYS A 1 108 ? -18.663 8.022 -1.500 1.00 89.31 108 LYS A C 1
ATOM 898 O O . LYS A 1 108 ? -17.668 8.068 -2.211 1.00 89.31 108 LYS A O 1
ATOM 903 N N . MET A 1 109 ? -19.222 9.118 -0.988 1.00 89.31 109 MET A N 1
ATOM 904 C CA . MET A 1 109 ? -18.729 10.468 -1.277 1.00 89.31 109 MET A CA 1
ATOM 905 C C . MET A 1 109 ? -17.269 10.666 -0.832 1.00 89.31 109 MET A C 1
ATOM 907 O O . MET A 1 109 ? -16.465 11.227 -1.577 1.00 89.31 109 MET A O 1
ATOM 911 N N . MET A 1 110 ? -16.907 10.208 0.372 1.00 88.25 110 MET A N 1
ATOM 912 C CA . MET A 1 110 ? -15.526 10.279 0.868 1.00 88.25 110 MET A CA 1
ATOM 913 C C . MET A 1 110 ? -14.582 9.416 0.024 1.00 88.25 110 MET A C 1
ATOM 915 O O . MET A 1 110 ? -13.468 9.852 -0.271 1.00 88.25 110 MET A O 1
ATOM 919 N N . LYS A 1 111 ? -15.045 8.239 -0.417 1.00 89.81 111 LYS A N 1
ATOM 920 C CA . LYS A 1 111 ? -14.300 7.337 -1.303 1.00 89.81 111 LYS A CA 1
ATOM 921 C C . LYS A 1 111 ? -14.032 7.976 -2.655 1.00 89.81 111 LYS A C 1
ATOM 923 O O . LYS A 1 111 ? -12.874 8.083 -3.045 1.00 89.81 111 LYS A O 1
ATOM 928 N N . ASP A 1 112 ? -15.063 8.493 -3.310 1.00 88.50 112 ASP A N 1
ATOM 929 C CA . ASP A 1 112 ? -14.937 9.166 -4.605 1.00 88.50 112 ASP A CA 1
ATOM 930 C C . ASP A 1 112 ? -14.043 10.417 -4.510 1.00 88.50 112 ASP A C 1
ATOM 932 O O . ASP A 1 112 ? -13.338 10.763 -5.458 1.00 88.50 112 ASP A O 1
ATOM 936 N N . ASN A 1 113 ? -14.031 11.104 -3.362 1.00 85.94 113 ASN A N 1
ATOM 937 C CA . ASN A 1 113 ? -13.135 12.235 -3.115 1.00 85.94 113 ASN A CA 1
ATOM 938 C C . ASN A 1 113 ? -11.674 11.791 -2.939 1.00 85.94 113 ASN A C 1
ATOM 940 O O . ASN A 1 113 ? -10.795 12.406 -3.536 1.00 85.94 113 ASN A O 1
ATOM 944 N N . LEU A 1 114 ? -11.404 10.735 -2.159 1.00 88.31 114 LEU A N 1
ATOM 945 C CA . LEU A 1 114 ? -10.049 10.198 -1.982 1.00 88.31 114 LEU A CA 1
ATOM 946 C C . LEU A 1 114 ? -9.481 9.598 -3.270 1.00 88.31 114 LEU A C 1
ATOM 948 O O . LEU A 1 114 ? -8.311 9.823 -3.570 1.00 88.31 114 LEU A O 1
ATOM 952 N N . LEU A 1 115 ? -10.302 8.909 -4.067 1.00 89.12 115 LEU A N 1
ATOM 953 C CA . LEU A 1 115 ? -9.864 8.284 -5.318 1.00 89.12 115 LEU A CA 1
ATOM 954 C C . LEU A 1 115 ? -9.333 9.296 -6.349 1.00 89.12 115 LEU A C 1
ATOM 956 O O . LEU A 1 115 ? -8.492 8.954 -7.173 1.00 89.12 115 LEU A O 1
ATOM 960 N N . LYS A 1 116 ? -9.728 10.571 -6.274 1.00 85.38 116 LYS A N 1
ATOM 961 C CA . LYS A 1 116 ? -9.158 11.636 -7.124 1.00 85.38 116 LYS A CA 1
ATOM 962 C C . LYS A 1 116 ? -7.684 11.928 -6.820 1.00 85.38 116 LYS A C 1
ATOM 964 O O . LYS A 1 116 ? -7.016 12.582 -7.615 1.00 85.38 116 LYS A O 1
ATOM 969 N N . TYR A 1 117 ? -7.183 11.465 -5.676 1.00 85.00 117 TYR A N 1
ATOM 970 C CA . TYR A 1 117 ? -5.812 11.670 -5.221 1.00 85.00 117 TYR A CA 1
ATOM 971 C C . TYR A 1 117 ? -4.902 10.463 -5.459 1.00 85.00 117 TYR A C 1
ATOM 973 O O . TYR A 1 117 ? -3.743 10.514 -5.063 1.00 85.00 117 TYR A O 1
ATOM 981 N N . ILE A 1 118 ? -5.363 9.395 -6.121 1.00 86.44 118 ILE A N 1
ATOM 982 C CA . ILE A 1 118 ? -4.495 8.227 -6.356 1.00 86.44 118 ILE A CA 1
ATOM 983 C C . ILE A 1 118 ? -3.248 8.591 -7.168 1.00 86.44 118 ILE A C 1
ATOM 985 O O . ILE A 1 118 ? -2.165 8.093 -6.891 1.00 86.44 118 ILE A O 1
ATOM 989 N N . VAL A 1 119 ? -3.382 9.557 -8.083 1.00 84.38 119 VAL A N 1
ATOM 990 C CA . VAL A 1 119 ? -2.319 10.014 -8.993 1.00 84.38 119 VAL A CA 1
ATOM 991 C C . VAL A 1 119 ? -1.123 10.643 -8.274 1.00 84.38 119 VAL A C 1
ATOM 993 O O . VAL A 1 119 ? -0.074 10.838 -8.877 1.00 84.38 119 VAL A O 1
ATOM 996 N N . ILE A 1 120 ? -1.273 10.981 -6.988 1.00 82.44 120 ILE A N 1
ATOM 997 C CA . ILE A 1 120 ? -0.189 11.501 -6.146 1.00 82.44 120 ILE A CA 1
ATOM 998 C C . ILE A 1 120 ? 0.349 10.495 -5.146 1.00 82.44 120 ILE A C 1
ATOM 1000 O O . ILE A 1 120 ? 1.226 10.854 -4.364 1.00 82.44 120 ILE A O 1
ATOM 1004 N N . LEU A 1 121 ? -0.143 9.261 -5.120 1.00 87.31 121 LEU A N 1
ATOM 1005 C CA . LEU A 1 121 ? 0.353 8.275 -4.169 1.00 87.31 121 LEU A CA 1
ATOM 1006 C C . LEU A 1 121 ? 1.773 7.840 -4.559 1.00 87.31 121 LEU A C 1
ATOM 1008 O O . LEU A 1 121 ? 2.038 7.653 -5.748 1.00 87.31 121 LEU A O 1
ATOM 1012 N N . PRO A 1 122 ? 2.706 7.696 -3.595 1.00 86.75 122 PRO A N 1
ATOM 1013 C CA . PRO A 1 122 ? 4.096 7.370 -3.908 1.00 86.75 122 PRO A CA 1
ATOM 1014 C C . PRO A 1 122 ? 4.238 6.124 -4.774 1.00 86.75 122 PRO A C 1
ATOM 1016 O O . PRO A 1 122 ? 5.046 6.098 -5.701 1.00 86.75 122 PRO A O 1
ATOM 1019 N N . ARG A 1 123 ? 3.437 5.099 -4.473 1.00 86.56 123 ARG A N 1
ATOM 1020 C CA . ARG A 1 123 ? 3.441 3.844 -5.209 1.00 86.56 123 ARG A CA 1
ATOM 1021 C C . ARG A 1 123 ? 2.932 4.021 -6.635 1.00 86.56 123 ARG A C 1
ATOM 1023 O O . ARG A 1 123 ? 3.590 3.532 -7.546 1.00 86.56 123 ARG A O 1
ATOM 1030 N N . GLU A 1 124 ? 1.823 4.740 -6.819 1.00 86.56 124 GLU A N 1
ATOM 1031 C CA . GLU A 1 124 ? 1.259 5.040 -8.142 1.00 86.56 124 GLU A CA 1
ATOM 1032 C C . GLU A 1 124 ? 2.304 5.706 -9.029 1.00 86.56 124 GLU A C 1
ATOM 1034 O O . GLU A 1 124 ? 2.641 5.196 -10.095 1.00 86.56 124 GLU A O 1
ATOM 1039 N N . ILE A 1 125 ? 2.890 6.807 -8.544 1.00 86.25 125 ILE A N 1
ATOM 1040 C CA . ILE A 1 125 ? 3.879 7.554 -9.319 1.00 86.25 125 ILE A CA 1
ATOM 1041 C C . ILE A 1 125 ? 5.098 6.679 -9.610 1.00 86.25 125 ILE A C 1
ATOM 1043 O O . ILE A 1 125 ? 5.568 6.657 -10.747 1.00 86.25 125 ILE A O 1
ATOM 1047 N N . ALA A 1 126 ? 5.617 5.957 -8.614 1.00 85.94 126 ALA A N 1
ATOM 1048 C CA . ALA A 1 126 ? 6.801 5.125 -8.788 1.00 85.94 126 ALA A CA 1
ATOM 1049 C C . ALA A 1 126 ? 6.585 4.021 -9.830 1.00 85.94 126 ALA A C 1
ATOM 1051 O O . ALA A 1 126 ? 7.403 3.886 -10.742 1.00 85.94 126 ALA A O 1
ATOM 1052 N N . TYR A 1 127 ? 5.486 3.267 -9.730 1.00 83.88 127 TYR A N 1
ATOM 1053 C CA . TYR A 1 127 ? 5.181 2.226 -10.704 1.00 83.88 127 TYR A CA 1
ATOM 1054 C C . TYR A 1 127 ? 4.961 2.830 -12.085 1.00 83.88 127 TYR A C 1
ATOM 1056 O O . TYR A 1 127 ? 5.617 2.391 -13.022 1.00 83.88 127 TYR A O 1
ATOM 1064 N N . GLU A 1 128 ? 4.136 3.869 -12.227 1.00 84.38 128 GLU A N 1
ATOM 1065 C CA . GLU A 1 128 ? 3.857 4.484 -13.528 1.00 84.38 128 GLU A CA 1
ATOM 1066 C C . GLU A 1 128 ? 5.130 5.052 -14.185 1.00 84.38 128 GLU A C 1
ATOM 1068 O O . GLU A 1 128 ? 5.356 4.862 -15.380 1.00 84.38 128 GLU A O 1
ATOM 1073 N N . SER A 1 129 ? 6.005 5.706 -13.410 1.00 85.69 129 SER A N 1
ATOM 1074 C CA . SER A 1 129 ? 7.292 6.224 -13.896 1.00 85.69 129 SER A CA 1
ATOM 1075 C C . SER A 1 129 ? 8.230 5.117 -14.373 1.00 85.69 129 SER A C 1
ATOM 1077 O O . SER A 1 129 ? 8.866 5.269 -15.415 1.00 85.69 129 SER A O 1
ATOM 1079 N N . VAL A 1 130 ? 8.325 4.008 -13.635 1.00 81.12 130 VAL A N 1
ATOM 1080 C CA . VAL A 1 130 ? 9.158 2.868 -14.034 1.00 81.12 130 VAL A CA 1
ATOM 1081 C C . VAL A 1 130 ? 8.546 2.152 -15.236 1.00 81.12 130 VAL A C 1
ATOM 1083 O O . VAL A 1 130 ? 9.249 1.895 -16.210 1.00 81.12 130 VAL A O 1
ATOM 1086 N N . GLY A 1 131 ? 7.243 1.878 -15.210 1.00 80.12 131 GLY A N 1
ATOM 1087 C CA . GLY A 1 131 ? 6.535 1.207 -16.295 1.00 80.12 131 GLY A CA 1
ATOM 1088 C C . GLY A 1 131 ? 6.647 1.958 -17.614 1.00 80.12 131 GLY A C 1
ATOM 1089 O O . GLY A 1 131 ? 6.964 1.336 -18.618 1.00 80.12 131 GLY A O 1
ATOM 1090 N N . HIS A 1 132 ? 6.506 3.288 -17.611 1.00 83.50 132 HIS A N 1
ATOM 1091 C CA . HIS A 1 132 ? 6.716 4.105 -18.809 1.00 83.50 132 HIS A CA 1
ATOM 1092 C C . HIS A 1 132 ? 8.105 3.876 -19.425 1.00 83.50 132 HIS A C 1
ATOM 1094 O O . HIS A 1 132 ? 8.219 3.601 -20.616 1.00 83.50 132 HIS A O 1
ATOM 1100 N N . ILE A 1 133 ? 9.165 3.952 -18.611 1.00 80.69 133 ILE A N 1
ATOM 1101 C CA . ILE A 1 133 ? 10.547 3.763 -19.079 1.00 80.69 133 ILE A CA 1
ATOM 1102 C C . ILE A 1 133 ? 10.757 2.339 -19.601 1.00 80.69 133 ILE A C 1
ATOM 1104 O O . ILE A 1 133 ? 11.370 2.148 -20.647 1.00 80.69 133 ILE A O 1
ATOM 1108 N N . TYR A 1 134 ? 10.255 1.329 -18.890 1.00 79.38 134 TYR A N 1
ATOM 1109 C CA . TYR A 1 134 ? 10.430 -0.061 -19.302 1.00 79.38 134 TYR A CA 1
ATOM 1110 C C . TYR A 1 134 ? 9.629 -0.409 -20.552 1.00 79.38 134 TYR A C 1
ATOM 1112 O O . TYR A 1 134 ? 10.177 -1.067 -21.427 1.00 79.38 134 TYR A O 1
ATOM 1120 N N . ILE A 1 135 ? 8.382 0.049 -20.683 1.00 78.44 135 ILE A N 1
ATOM 1121 C CA . ILE A 1 135 ? 7.578 -0.144 -21.898 1.00 78.44 135 ILE A CA 1
ATOM 1122 C C . ILE A 1 135 ? 8.281 0.500 -23.097 1.00 78.44 135 ILE A C 1
ATOM 1124 O O . ILE A 1 135 ? 8.370 -0.113 -24.157 1.00 78.44 135 ILE A O 1
ATOM 1128 N N . GLU A 1 136 ? 8.842 1.700 -22.931 1.00 79.56 136 GLU A N 1
ATOM 1129 C CA . GLU A 1 136 ? 9.626 2.368 -23.974 1.00 79.56 136 GLU A CA 1
ATOM 1130 C C . GLU A 1 136 ? 10.854 1.537 -24.394 1.00 79.56 136 GLU A C 1
ATOM 1132 O O . GLU A 1 136 ? 11.065 1.302 -25.587 1.00 79.56 136 GLU A O 1
ATOM 1137 N N . ILE A 1 137 ? 11.624 1.024 -23.427 1.00 75.88 137 ILE A N 1
ATOM 1138 C CA . ILE A 1 137 ? 12.792 0.164 -23.686 1.00 75.88 137 ILE A CA 1
ATOM 1139 C C . ILE A 1 137 ? 12.376 -1.158 -24.350 1.00 75.88 137 ILE A C 1
ATOM 1141 O O . ILE A 1 137 ? 13.011 -1.586 -25.312 1.00 75.88 137 ILE A O 1
ATOM 1145 N N . LEU A 1 138 ? 11.313 -1.806 -23.871 1.00 72.69 138 LEU A N 1
ATOM 1146 C CA . LEU A 1 138 ? 10.815 -3.070 -24.420 1.00 72.69 138 LEU A CA 1
ATOM 1147 C C . LEU A 1 138 ? 10.314 -2.895 -25.855 1.00 72.69 138 LEU A C 1
ATOM 1149 O O . LEU A 1 138 ? 10.668 -3.690 -26.722 1.00 72.69 138 LEU A O 1
ATOM 1153 N N . ASN A 1 139 ? 9.574 -1.820 -26.134 1.00 72.94 139 ASN A N 1
ATOM 1154 C CA . ASN A 1 139 ? 9.135 -1.480 -27.486 1.00 72.94 139 ASN A CA 1
ATOM 1155 C C . ASN A 1 139 ? 10.317 -1.267 -28.436 1.00 72.94 139 ASN A C 1
ATOM 1157 O O . ASN A 1 139 ? 10.248 -1.673 -29.596 1.00 72.94 139 ASN A O 1
ATOM 1161 N N . LYS A 1 140 ? 11.407 -0.659 -27.955 1.00 72.69 140 LYS A N 1
ATOM 1162 C CA . LYS A 1 140 ? 12.642 -0.524 -28.731 1.00 72.69 140 LYS A CA 1
ATOM 1163 C C . LYS A 1 140 ? 13.251 -1.895 -29.055 1.00 72.69 140 LYS A C 1
ATOM 1165 O O . LYS A 1 140 ? 13.514 -2.166 -30.219 1.00 72.69 140 LYS A O 1
ATOM 1170 N N . VAL A 1 141 ? 13.387 -2.779 -28.064 1.00 67.62 141 VAL A N 1
ATOM 1171 C CA . VAL A 1 141 ? 13.944 -4.136 -28.247 1.00 67.62 141 VAL A CA 1
ATOM 1172 C C . VAL A 1 141 ? 13.103 -4.989 -29.203 1.00 67.62 141 VAL A C 1
ATOM 1174 O O . VAL A 1 141 ? 13.664 -5.691 -30.039 1.00 67.62 141 VAL A O 1
ATOM 1177 N N . ILE A 1 142 ? 11.770 -4.923 -29.108 1.00 67.75 142 ILE A N 1
ATOM 1178 C CA . ILE A 1 142 ? 10.858 -5.641 -30.015 1.00 67.75 142 ILE A CA 1
ATOM 1179 C C . ILE A 1 142 ? 11.043 -5.157 -31.456 1.00 67.75 142 ILE A C 1
ATOM 1181 O O . ILE A 1 142 ? 11.158 -5.971 -32.365 1.00 67.75 142 ILE A O 1
ATOM 1185 N N . ARG A 1 143 ? 11.099 -3.835 -31.671 1.00 66.94 143 ARG A N 1
ATOM 1186 C CA . ARG A 1 143 ? 11.278 -3.247 -33.010 1.00 66.94 143 ARG A CA 1
ATOM 1187 C C . ARG A 1 143 ? 12.646 -3.538 -33.614 1.00 66.94 143 ARG A C 1
ATOM 1189 O O . ARG A 1 143 ? 12.760 -3.585 -34.833 1.00 66.94 143 ARG A O 1
ATOM 1196 N N . GLU A 1 144 ? 13.665 -3.689 -32.776 1.00 65.81 144 GLU A N 1
ATOM 1197 C CA . GLU A 1 144 ? 15.037 -3.924 -33.219 1.00 65.81 144 GLU A CA 1
ATOM 1198 C C . GLU A 1 144 ? 15.332 -5.407 -33.513 1.00 65.81 144 GLU A C 1
ATOM 1200 O O . GLU A 1 144 ? 16.393 -5.660 -34.057 1.00 65.81 144 GLU A O 1
ATOM 1205 N N . GLU A 1 145 ? 14.428 -6.367 -33.234 1.00 61.09 145 GLU A N 1
ATOM 1206 C CA . GLU A 1 145 ? 14.501 -7.796 -33.650 1.00 61.09 145 GLU A CA 1
ATOM 1207 C C . GLU A 1 145 ? 15.908 -8.453 -33.550 1.00 61.09 145 GLU A C 1
ATOM 1209 O O . GLU A 1 145 ? 16.288 -9.277 -34.376 1.00 61.09 145 GLU A O 1
ATOM 1214 N N . ILE A 1 146 ? 16.717 -8.124 -32.533 1.00 51.16 146 ILE A N 1
ATOM 1215 C CA . ILE A 1 146 ? 18.104 -8.621 -32.421 1.00 51.16 146 ILE A CA 1
ATOM 1216 C C . ILE A 1 146 ? 18.323 -9.367 -31.097 1.00 51.16 146 ILE A C 1
ATOM 1218 O O . ILE A 1 146 ? 18.155 -8.810 -30.012 1.00 51.16 146 ILE A O 1
ATOM 1222 N N . ASP A 1 147 ? 18.702 -10.648 -31.208 1.00 58.47 147 ASP A N 1
ATOM 1223 C CA . ASP A 1 147 ? 19.287 -11.531 -30.182 1.00 58.47 147 ASP A CA 1
ATOM 1224 C C . ASP A 1 147 ? 18.842 -11.255 -28.732 1.00 58.47 147 ASP A C 1
ATOM 1226 O O . ASP A 1 147 ? 19.547 -10.694 -27.879 1.00 58.47 147 ASP A O 1
ATOM 1230 N N . LYS A 1 148 ? 17.615 -11.725 -28.483 1.00 55.78 148 LYS A N 1
ATOM 1231 C CA . LYS A 1 148 ? 16.589 -11.270 -27.531 1.00 55.78 148 LYS A CA 1
ATOM 1232 C C . LYS A 1 148 ? 16.903 -11.347 -26.026 1.00 55.78 148 LYS A C 1
ATOM 1234 O O . LYS A 1 148 ? 15.982 -11.258 -25.224 1.00 55.78 148 LYS A O 1
ATOM 1239 N N . ALA A 1 149 ? 18.167 -11.442 -25.597 1.00 54.16 149 ALA A N 1
ATOM 1240 C CA . ALA A 1 149 ? 18.481 -11.364 -24.164 1.00 54.16 149 ALA A CA 1
ATOM 1241 C C . ALA A 1 149 ? 19.719 -10.569 -23.731 1.00 54.16 149 ALA A C 1
ATOM 1243 O O . ALA A 1 149 ? 19.766 -10.065 -22.601 1.00 54.16 149 ALA A O 1
ATOM 1244 N N . LYS A 1 150 ? 20.722 -10.431 -24.604 1.00 56.59 150 LYS A N 1
ATOM 1245 C CA . LYS A 1 150 ? 21.948 -9.676 -24.290 1.00 56.59 150 LYS A CA 1
ATOM 1246 C C . LYS A 1 150 ? 21.726 -8.167 -24.417 1.00 56.59 150 LYS A C 1
ATOM 1248 O O . LYS A 1 150 ? 22.222 -7.419 -23.576 1.00 56.59 150 LYS A O 1
ATOM 1253 N N . ALA A 1 151 ? 20.912 -7.748 -25.388 1.00 55.59 151 ALA A N 1
ATOM 1254 C CA . ALA A 1 151 ? 20.560 -6.349 -25.612 1.00 55.59 151 ALA A CA 1
ATOM 1255 C C . ALA A 1 151 ? 19.786 -5.750 -24.430 1.00 55.59 151 ALA A C 1
ATOM 1257 O O . ALA A 1 151 ? 20.146 -4.676 -23.968 1.00 55.59 151 ALA A O 1
ATOM 1258 N N . PHE A 1 152 ? 18.805 -6.461 -23.858 1.00 58.38 152 PHE A N 1
ATOM 1259 C CA . PHE A 1 152 ? 18.066 -5.972 -22.686 1.00 58.38 152 PHE A CA 1
ATOM 1260 C C . PHE A 1 152 ? 18.999 -5.711 -21.494 1.00 58.38 152 PHE A C 1
ATOM 1262 O O . PHE A 1 152 ? 18.984 -4.620 -20.940 1.00 58.38 152 PHE A O 1
ATOM 1269 N N . LYS A 1 153 ? 19.899 -6.654 -21.163 1.00 59.78 153 LYS A N 1
ATOM 1270 C CA . LYS A 1 153 ? 20.889 -6.480 -20.079 1.00 59.78 153 LYS A CA 1
ATOM 1271 C C . LYS A 1 153 ? 21.814 -5.274 -20.279 1.00 59.78 153 LYS A C 1
ATOM 1273 O O . LYS A 1 153 ? 22.205 -4.663 -19.288 1.00 59.78 153 LYS A O 1
ATOM 1278 N N . GLN A 1 154 ? 22.189 -4.966 -21.521 1.00 56.69 154 GLN A N 1
ATOM 1279 C CA . GLN A 1 154 ? 23.051 -3.825 -21.851 1.00 56.69 154 GLN A CA 1
ATOM 1280 C C . GLN A 1 154 ? 22.272 -2.500 -21.932 1.00 56.69 154 GLN A C 1
ATOM 1282 O O . GLN A 1 154 ? 22.791 -1.471 -21.512 1.00 56.69 154 GLN A O 1
ATOM 1287 N N . LEU A 1 155 ? 21.024 -2.530 -22.413 1.00 55.50 155 LEU A N 1
ATOM 1288 C CA . LEU A 1 155 ? 20.126 -1.372 -22.526 1.00 55.50 155 LEU A CA 1
ATOM 1289 C C . LEU A 1 155 ? 19.569 -0.925 -21.169 1.00 55.50 155 LEU A C 1
ATOM 1291 O O . LEU A 1 155 ? 19.299 0.258 -20.976 1.00 55.50 155 LEU A O 1
ATOM 1295 N N . THR A 1 156 ? 19.402 -1.840 -20.212 1.00 62.38 156 THR A N 1
ATOM 1296 C CA . THR A 1 156 ? 18.863 -1.529 -18.884 1.00 62.38 156 THR A CA 1
ATOM 1297 C C . THR A 1 156 ? 19.974 -1.326 -17.855 1.00 62.38 156 THR A C 1
ATOM 1299 O O . THR A 1 156 ? 20.100 -2.100 -16.899 1.00 62.38 156 THR A O 1
ATOM 1302 N N . ASN A 1 157 ? 20.798 -0.285 -18.008 1.00 67.94 157 ASN A N 1
ATOM 1303 C CA . ASN A 1 157 ? 21.667 0.123 -16.905 1.00 67.94 157 ASN A CA 1
ATOM 1304 C C . ASN A 1 157 ? 20.782 0.575 -15.727 1.00 67.94 157 ASN A C 1
ATOM 1306 O O . ASN A 1 157 ? 20.052 1.563 -15.831 1.00 67.94 157 ASN A O 1
ATOM 1310 N N . LYS A 1 158 ? 20.843 -0.151 -14.598 1.00 68.44 158 LYS A N 1
ATOM 1311 C CA . LYS A 1 158 ? 20.040 0.120 -13.389 1.00 68.44 158 LYS A CA 1
ATOM 1312 C C . LYS A 1 158 ? 20.159 1.580 -12.947 1.00 68.44 158 LYS A C 1
ATOM 1314 O O . LYS A 1 158 ? 19.159 2.167 -12.549 1.00 68.44 158 LYS A O 1
ATOM 1319 N N . VAL A 1 159 ? 21.360 2.151 -13.028 1.00 75.06 159 VAL A N 1
ATOM 1320 C CA . VAL A 1 159 ? 21.623 3.539 -12.627 1.00 75.06 159 VAL A CA 1
ATOM 1321 C C . VAL A 1 159 ? 20.910 4.515 -13.561 1.00 75.06 159 VAL A C 1
ATOM 1323 O O . VAL A 1 159 ? 20.276 5.458 -13.100 1.00 75.06 159 VAL A O 1
ATOM 1326 N N . GLU A 1 160 ? 20.943 4.264 -14.869 1.00 77.31 160 GLU A N 1
ATOM 1327 C CA . GLU A 1 160 ? 20.306 5.134 -15.859 1.00 77.31 160 GLU A CA 1
ATOM 1328 C C . GLU A 1 160 ? 18.776 5.102 -15.752 1.00 77.31 160 GLU A C 1
ATOM 1330 O O . GLU A 1 160 ? 18.133 6.153 -15.739 1.00 77.31 160 GLU A O 1
ATOM 1335 N N . ILE A 1 161 ? 18.191 3.906 -15.624 1.00 74.25 161 ILE A N 1
ATOM 1336 C CA . ILE A 1 161 ? 16.743 3.741 -15.428 1.00 74.25 161 ILE A CA 1
ATOM 1337 C C . ILE A 1 161 ? 16.304 4.427 -14.141 1.00 74.25 161 ILE A C 1
ATOM 1339 O O . ILE A 1 161 ? 15.302 5.139 -14.138 1.00 74.25 161 ILE A O 1
ATOM 1343 N N . TYR A 1 162 ? 17.060 4.237 -13.061 1.00 80.00 162 TYR A N 1
ATOM 1344 C CA . TYR A 1 162 ? 16.776 4.870 -11.782 1.00 80.00 162 TYR A CA 1
ATOM 1345 C C . TYR A 1 162 ? 16.775 6.398 -11.897 1.00 80.00 162 TYR A C 1
ATOM 1347 O O . TYR A 1 162 ? 15.814 7.042 -11.481 1.00 80.00 162 TYR A O 1
ATOM 1355 N N . GLU A 1 163 ? 17.796 6.989 -12.519 1.00 82.94 163 GLU A N 1
ATOM 1356 C CA . GLU A 1 163 ? 17.881 8.444 -12.681 1.00 82.94 163 GLU A CA 1
ATOM 1357 C C . GLU A 1 163 ? 16.791 8.999 -13.613 1.00 82.94 163 GLU A C 1
ATOM 1359 O O . GLU A 1 163 ? 16.214 10.054 -13.331 1.00 82.94 163 GLU A O 1
ATOM 1364 N N . LYS A 1 164 ? 16.433 8.281 -14.686 1.00 84.38 164 LYS A N 1
ATOM 1365 C CA . LYS A 1 164 ? 15.289 8.640 -15.544 1.00 84.38 164 LYS A CA 1
ATOM 1366 C C . LYS A 1 164 ? 13.968 8.581 -14.770 1.00 84.38 164 LYS A C 1
ATOM 1368 O O . LYS A 1 164 ? 13.193 9.537 -14.815 1.00 84.38 164 LYS A O 1
ATOM 1373 N N . ALA A 1 165 ? 13.734 7.508 -14.012 1.00 84.44 165 ALA A N 1
ATOM 1374 C CA . ALA A 1 165 ? 12.518 7.329 -13.220 1.00 84.44 165 ALA A CA 1
ATOM 1375 C C . ALA A 1 165 ? 12.405 8.407 -12.140 1.00 84.44 165 ALA A C 1
ATOM 1377 O O . ALA A 1 165 ? 11.364 9.043 -12.005 1.00 84.44 165 ALA A O 1
ATOM 1378 N N . LYS A 1 166 ? 13.500 8.690 -11.434 1.00 85.75 166 LYS A N 1
ATOM 1379 C CA . LYS A 1 166 ? 13.594 9.751 -10.429 1.00 85.75 166 LYS A CA 1
ATOM 1380 C C . LYS A 1 166 ? 13.237 11.124 -10.993 1.00 85.75 166 LYS A C 1
ATOM 1382 O O . LYS A 1 166 ? 12.466 11.847 -10.365 1.00 85.75 166 LYS A O 1
ATOM 1387 N N . LYS A 1 167 ? 13.740 11.482 -12.180 1.00 87.75 167 LYS A N 1
ATOM 1388 C CA . LYS A 1 167 ? 13.368 12.740 -12.852 1.00 87.75 167 LYS A CA 1
ATOM 1389 C C . LYS A 1 167 ? 11.873 12.791 -13.181 1.00 87.75 167 LYS A C 1
ATOM 1391 O O . LYS A 1 167 ? 11.240 13.818 -12.941 1.00 87.75 167 LYS A O 1
ATOM 1396 N N . LEU A 1 168 ? 11.293 11.693 -13.673 1.00 86.81 168 LEU A N 1
ATOM 1397 C CA . LEU A 1 168 ? 9.851 11.609 -13.936 1.00 86.81 168 LEU A CA 1
ATOM 1398 C C . LEU A 1 168 ? 9.021 11.726 -12.653 1.00 86.81 168 LEU A C 1
ATOM 1400 O O . LEU A 1 168 ? 8.037 12.463 -12.641 1.00 86.81 168 LEU A O 1
ATOM 1404 N N . VAL A 1 169 ? 9.434 11.069 -11.566 1.00 86.38 169 VAL A N 1
ATOM 1405 C CA . VAL A 1 169 ? 8.798 11.199 -10.246 1.00 86.38 169 VAL A CA 1
ATOM 1406 C C . VAL A 1 169 ? 8.837 12.650 -9.780 1.00 86.38 169 VAL A C 1
ATOM 1408 O O . VAL A 1 169 ? 7.811 13.188 -9.377 1.00 86.38 169 VAL A O 1
ATOM 1411 N N . GLN A 1 170 ? 9.996 13.311 -9.862 1.00 84.75 170 GLN A N 1
ATOM 1412 C CA . GLN A 1 170 ? 10.142 14.725 -9.500 1.00 84.75 170 GLN A CA 1
ATOM 1413 C C . GLN A 1 170 ? 9.220 15.621 -10.325 1.00 84.75 170 GLN A C 1
ATOM 1415 O O . GLN A 1 170 ? 8.532 16.477 -9.766 1.00 84.75 170 GLN A O 1
ATOM 1420 N N . TYR A 1 171 ? 9.166 15.403 -11.638 1.00 88.50 171 TYR A N 1
ATOM 1421 C CA . TYR A 1 171 ? 8.274 16.139 -12.523 1.00 88.50 171 TYR A CA 1
ATOM 1422 C C . TYR A 1 171 ? 6.803 15.942 -12.137 1.00 88.50 171 TYR A C 1
ATOM 1424 O O . TYR A 1 171 ? 6.097 16.924 -11.907 1.00 88.50 171 TYR A O 1
ATOM 1432 N N . LYS A 1 172 ? 6.349 14.690 -12.004 1.00 85.25 172 LYS A N 1
ATOM 1433 C CA . LYS A 1 172 ? 4.960 14.365 -11.652 1.00 85.25 172 LYS A CA 1
ATOM 1434 C C . LYS A 1 172 ? 4.576 14.899 -10.283 1.00 8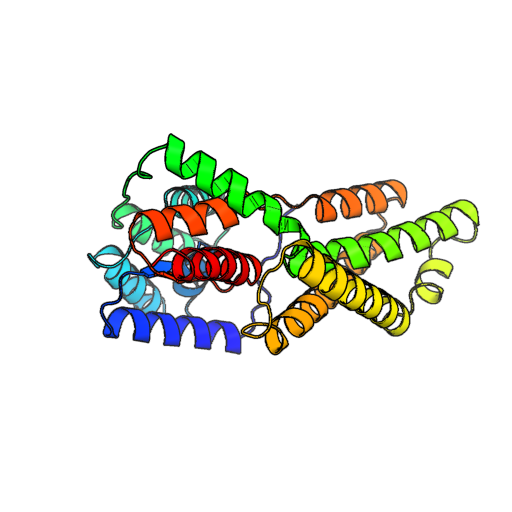5.25 172 LYS A C 1
ATOM 1436 O O . LYS A 1 172 ? 3.509 15.486 -10.129 1.00 85.25 172 LYS A O 1
ATOM 1441 N N . TYR A 1 173 ? 5.474 14.768 -9.312 1.00 79.12 173 TYR A N 1
ATOM 1442 C CA . TYR A 1 173 ? 5.305 15.339 -7.986 1.00 79.12 173 TYR A CA 1
ATOM 1443 C C . TYR A 1 173 ? 5.045 16.850 -8.057 1.00 79.12 173 TYR A C 1
ATOM 1445 O O . TYR A 1 173 ? 4.039 17.334 -7.539 1.00 79.12 173 TYR A O 1
ATOM 1453 N N . LEU A 1 174 ? 5.912 17.602 -8.745 1.00 81.19 174 LEU A N 1
ATOM 1454 C CA . LEU A 1 174 ? 5.762 19.052 -8.893 1.00 81.19 174 LEU A CA 1
ATOM 1455 C C . LEU A 1 174 ? 4.498 19.427 -9.677 1.00 81.19 174 LEU A C 1
ATOM 1457 O O . LEU A 1 174 ? 3.820 20.396 -9.325 1.00 81.19 174 LEU A O 1
ATOM 1461 N N . PHE A 1 175 ? 4.172 18.663 -10.718 1.00 86.00 175 PHE A N 1
ATOM 1462 C CA . PHE A 1 175 ? 2.980 18.850 -11.536 1.00 86.00 175 PHE A CA 1
ATOM 1463 C C . PHE A 1 175 ? 1.701 18.681 -10.709 1.00 86.00 175 PHE A C 1
ATOM 1465 O O . PHE A 1 175 ? 0.902 19.616 -10.602 1.00 86.00 175 PHE A O 1
ATOM 1472 N N . PHE A 1 176 ? 1.532 17.541 -10.040 1.00 79.56 176 PHE A N 1
ATOM 1473 C CA . PHE A 1 176 ? 0.332 17.279 -9.256 1.00 79.56 176 PHE A CA 1
ATOM 1474 C C . PHE A 1 176 ? 0.254 18.124 -7.982 1.00 79.56 176 PHE A C 1
ATOM 1476 O O . PHE A 1 176 ? -0.843 18.541 -7.606 1.00 79.56 176 PHE A O 1
ATOM 1483 N N . LYS A 1 177 ? 1.390 18.467 -7.351 1.00 74.00 177 LYS A N 1
ATOM 1484 C CA . LYS A 1 177 ? 1.440 19.454 -6.255 1.00 74.00 177 LYS A CA 1
ATOM 1485 C C . LYS A 1 177 ? 0.787 20.769 -6.664 1.00 74.00 177 LYS A C 1
ATOM 1487 O O . LYS A 1 177 ? -0.018 21.317 -5.910 1.00 74.00 177 LYS A O 1
ATOM 1492 N N . ARG A 1 178 ? 1.105 21.259 -7.864 1.00 78.56 178 ARG A N 1
ATOM 1493 C CA . ARG A 1 178 ? 0.519 22.490 -8.407 1.00 78.56 178 ARG A CA 1
ATOM 1494 C C . ARG A 1 178 ? -0.965 22.316 -8.725 1.00 78.56 178 ARG A C 1
ATOM 1496 O O . ARG A 1 178 ? -1.763 23.160 -8.327 1.00 78.56 178 ARG A O 1
ATOM 1503 N N . GLN A 1 179 ? -1.341 21.231 -9.401 1.00 78.81 179 GLN A N 1
ATOM 1504 C CA . GLN A 1 179 ? -2.722 21.024 -9.847 1.00 78.81 179 GLN A CA 1
ATOM 1505 C C . GLN A 1 179 ? -3.707 20.775 -8.700 1.00 78.81 179 GLN A C 1
ATOM 1507 O O . GLN A 1 179 ? -4.770 21.388 -8.653 1.00 78.81 179 GLN A O 1
ATOM 1512 N N . LEU A 1 180 ? -3.356 19.902 -7.755 1.00 73.00 180 LEU A N 1
ATOM 1513 C CA . LEU A 1 180 ? -4.272 19.462 -6.699 1.00 73.00 180 LEU A CA 1
ATOM 1514 C C . LEU A 1 180 ? -4.305 20.407 -5.491 1.00 73.00 180 LEU A C 1
ATOM 1516 O O . LEU A 1 180 ? -5.111 20.203 -4.582 1.00 73.00 180 LEU A O 1
ATOM 1520 N N . ARG A 1 181 ? -3.447 21.442 -5.471 1.00 72.56 181 ARG A N 1
ATOM 1521 C CA . ARG A 1 181 ? -3.328 22.437 -4.385 1.00 72.56 181 ARG A CA 1
ATOM 1522 C C . ARG A 1 181 ? -3.193 21.801 -2.992 1.00 72.56 181 ARG A C 1
ATOM 1524 O O . ARG A 1 181 ? -3.666 22.351 -1.993 1.00 72.56 181 ARG A O 1
ATOM 1531 N N . VAL A 1 182 ? -2.556 20.635 -2.921 1.00 65.69 182 VAL A N 1
ATOM 1532 C CA . VAL A 1 182 ? -2.288 19.921 -1.669 1.00 65.69 182 VAL A CA 1
ATOM 1533 C C . VAL A 1 182 ? -1.004 20.483 -1.060 1.00 65.69 182 VAL A C 1
ATOM 1535 O O . VAL A 1 182 ? 0.003 20.654 -1.749 1.00 65.69 182 VAL A O 1
ATOM 1538 N N . ASN A 1 183 ? -1.026 20.791 0.239 1.00 63.19 183 ASN A N 1
ATOM 1539 C CA . ASN A 1 183 ? 0.181 21.219 0.939 1.00 63.19 183 ASN A CA 1
ATOM 1540 C C . ASN A 1 183 ? 1.040 19.996 1.283 1.00 63.19 183 ASN A C 1
ATOM 1542 O O . ASN A 1 183 ? 0.875 19.369 2.328 1.00 63.19 183 ASN A O 1
ATOM 1546 N N . PHE A 1 184 ? 1.969 19.681 0.387 1.00 60.28 184 PHE A N 1
ATOM 1547 C CA . PHE A 1 184 ? 2.919 18.592 0.563 1.00 60.28 184 PHE A CA 1
ATOM 1548 C C . PHE A 1 184 ? 4.079 18.916 1.515 1.00 60.28 184 PHE A C 1
ATOM 1550 O O . PHE A 1 184 ? 4.820 18.009 1.865 1.00 60.28 184 PHE A O 1
ATOM 1557 N N . ASN A 1 185 ? 4.254 20.160 1.978 1.00 54.88 185 ASN A N 1
ATOM 1558 C CA . ASN A 1 185 ? 5.462 20.560 2.717 1.00 54.88 185 ASN A CA 1
ATOM 1559 C C . ASN A 1 185 ? 5.610 19.842 4.078 1.00 54.88 185 ASN A C 1
ATOM 1561 O O . ASN A 1 185 ? 6.727 19.659 4.548 1.00 54.88 185 ASN A O 1
ATOM 1565 N N . LYS A 1 186 ? 4.517 19.357 4.696 1.00 57.50 186 LYS A N 1
ATOM 1566 C CA . LYS A 1 186 ? 4.592 18.460 5.877 1.00 57.50 186 LYS A CA 1
ATOM 1567 C C . LYS A 1 186 ? 5.134 17.060 5.547 1.00 57.50 186 LYS A C 1
ATOM 1569 O O . LYS A 1 186 ? 5.435 16.289 6.453 1.00 57.50 186 LYS A O 1
ATOM 1574 N N . PHE A 1 187 ? 5.239 16.726 4.266 1.00 58.69 187 PHE A N 1
ATOM 1575 C CA . PHE A 1 187 ? 5.429 15.372 3.767 1.00 58.69 187 PHE A CA 1
ATOM 1576 C C . PHE A 1 187 ? 6.563 15.235 2.732 1.00 58.69 187 PHE A C 1
ATOM 1578 O O . PHE A 1 187 ? 6.938 14.116 2.386 1.00 58.69 187 PHE A O 1
ATOM 1585 N N . GLU A 1 188 ? 7.132 16.348 2.260 1.00 59.00 188 GLU A N 1
ATOM 1586 C CA . GLU A 1 188 ? 8.086 16.411 1.142 1.00 59.00 188 GLU A CA 1
ATOM 1587 C C . GLU A 1 188 ? 9.310 15.518 1.315 1.00 59.00 188 GLU A C 1
ATOM 1589 O O . GLU A 1 188 ? 9.652 14.751 0.414 1.00 59.00 188 GLU A O 1
ATOM 1594 N N . ASN A 1 189 ? 9.917 15.558 2.500 1.00 61.81 189 ASN A N 1
ATOM 1595 C CA . ASN A 1 189 ? 11.137 14.803 2.775 1.00 61.81 189 ASN A CA 1
ATOM 1596 C C . ASN A 1 189 ? 10.899 13.286 2.771 1.00 61.81 189 ASN A C 1
ATOM 1598 O O . ASN A 1 189 ? 11.796 12.519 2.431 1.00 61.81 189 ASN A O 1
ATOM 1602 N N . ASN A 1 190 ? 9.684 12.843 3.111 1.00 77.31 190 ASN A N 1
ATOM 1603 C CA . ASN A 1 190 ? 9.331 11.426 3.090 1.00 77.31 190 ASN A CA 1
ATOM 1604 C C . ASN A 1 190 ? 8.784 10.995 1.722 1.00 77.31 190 ASN A C 1
ATOM 1606 O O . ASN A 1 190 ? 9.022 9.862 1.324 1.00 77.31 190 ASN A O 1
ATOM 1610 N N . TYR A 1 191 ? 8.103 11.876 0.982 1.00 82.44 191 TYR A N 1
ATOM 1611 C CA . TYR A 1 191 ? 7.465 11.530 -0.293 1.00 82.44 191 TYR A CA 1
ATOM 1612 C C . TYR A 1 191 ? 8.445 11.001 -1.325 1.00 82.44 191 TYR A C 1
ATOM 1614 O O . TYR A 1 191 ? 8.292 9.891 -1.828 1.00 82.44 191 TYR A O 1
ATOM 1622 N N . MET A 1 192 ? 9.462 11.813 -1.629 1.00 83.06 192 MET A N 1
ATOM 1623 C CA . MET A 1 192 ? 10.443 11.481 -2.652 1.00 83.06 192 MET A CA 1
ATOM 1624 C C . MET A 1 192 ? 11.200 10.219 -2.253 1.00 83.06 192 MET A C 1
ATOM 1626 O O . MET A 1 192 ? 11.398 9.338 -3.079 1.00 83.06 192 MET A O 1
ATOM 1630 N N . ARG A 1 193 ? 11.555 10.092 -0.968 1.00 83.94 193 ARG A N 1
ATOM 1631 C CA . ARG A 1 193 ? 12.206 8.894 -0.439 1.00 83.94 193 ARG A CA 1
ATOM 1632 C C . ARG A 1 193 ? 11.346 7.643 -0.637 1.00 83.94 193 ARG A C 1
ATOM 1634 O O . ARG A 1 193 ? 11.869 6.642 -1.113 1.00 83.94 193 ARG A O 1
ATOM 1641 N N . GLU A 1 194 ? 10.050 7.700 -0.327 1.00 86.88 194 GLU A N 1
ATOM 1642 C CA . GLU A 1 194 ? 9.148 6.565 -0.561 1.00 86.88 194 GLU A CA 1
ATOM 1643 C C . GLU A 1 194 ? 9.017 6.243 -2.053 1.00 86.88 194 GLU A C 1
ATOM 1645 O O . GLU A 1 194 ? 9.128 5.080 -2.429 1.00 86.88 194 GLU A O 1
ATOM 1650 N N . CYS A 1 195 ? 8.866 7.248 -2.921 1.00 87.25 195 CYS A N 1
ATOM 1651 C CA . CYS A 1 195 ? 8.815 7.021 -4.368 1.00 87.25 195 CYS A CA 1
ATOM 1652 C C . CYS A 1 195 ? 10.087 6.331 -4.879 1.00 87.25 195 CYS A C 1
ATOM 1654 O O . CYS A 1 195 ? 10.005 5.381 -5.649 1.00 87.25 195 CYS A O 1
ATOM 1656 N N . LEU A 1 196 ? 11.266 6.778 -4.433 1.00 84.69 196 LEU A N 1
ATOM 1657 C CA . LEU A 1 196 ? 12.548 6.179 -4.813 1.00 84.69 196 LEU A CA 1
ATOM 1658 C C . LEU A 1 196 ? 12.677 4.737 -4.313 1.00 84.69 196 LEU A C 1
ATOM 1660 O O . LEU A 1 196 ? 13.113 3.870 -5.067 1.00 84.69 196 LEU A O 1
ATOM 1664 N N . ARG A 1 197 ? 12.224 4.457 -3.086 1.00 86.75 197 ARG A N 1
ATOM 1665 C CA . ARG A 1 197 ? 12.160 3.091 -2.555 1.00 86.75 197 ARG A CA 1
ATOM 1666 C C . ARG A 1 197 ? 11.270 2.196 -3.423 1.00 86.75 197 ARG A C 1
ATOM 1668 O O . ARG A 1 197 ? 11.662 1.081 -3.757 1.00 86.75 197 ARG A O 1
ATOM 1675 N N . PHE A 1 198 ? 10.097 2.678 -3.843 1.00 85.75 198 PHE A N 1
ATOM 1676 C CA . PHE A 1 198 ? 9.223 1.918 -4.744 1.00 85.75 198 PHE A CA 1
ATOM 1677 C C . PHE A 1 198 ? 9.775 1.787 -6.162 1.00 85.75 198 PHE A C 1
ATOM 1679 O O . PHE A 1 198 ? 9.548 0.750 -6.776 1.00 85.75 198 PHE A O 1
ATOM 1686 N N . ILE A 1 199 ? 10.528 2.768 -6.670 1.00 84.38 199 ILE A N 1
ATOM 1687 C CA . ILE A 1 199 ? 11.248 2.628 -7.944 1.00 84.38 199 ILE A CA 1
ATOM 1688 C C . ILE A 1 199 ? 12.200 1.431 -7.872 1.00 84.38 199 ILE A C 1
ATOM 1690 O O . ILE A 1 199 ? 12.244 0.625 -8.797 1.00 84.38 199 ILE A O 1
ATOM 1694 N N . GLU A 1 200 ? 12.949 1.285 -6.779 1.00 81.88 200 GLU A N 1
ATOM 1695 C CA . GLU A 1 200 ? 13.883 0.167 -6.611 1.00 81.88 200 GLU A CA 1
ATOM 1696 C C . GLU A 1 200 ? 13.167 -1.183 -6.543 1.00 81.88 200 GLU A C 1
ATOM 1698 O O . GLU A 1 200 ? 13.595 -2.133 -7.203 1.00 81.88 200 GLU A O 1
ATOM 1703 N N . ILE A 1 201 ? 12.059 -1.255 -5.798 1.00 81.81 201 ILE A N 1
ATOM 1704 C CA . ILE A 1 201 ? 11.206 -2.449 -5.727 1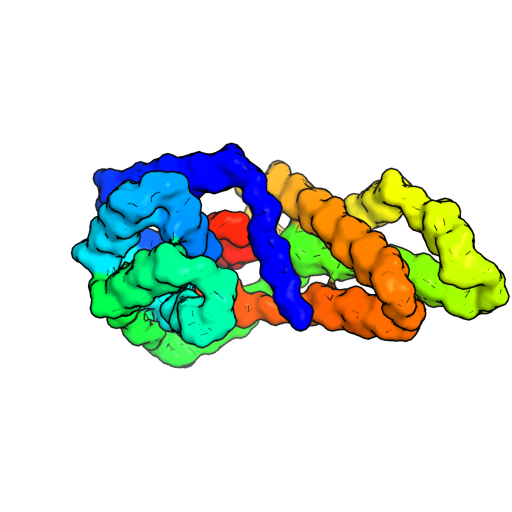.00 81.81 201 ILE A CA 1
ATOM 1705 C C . ILE A 1 201 ? 10.674 -2.796 -7.121 1.00 81.81 201 ILE A C 1
ATOM 1707 O O . ILE A 1 201 ? 10.859 -3.920 -7.583 1.00 81.81 201 ILE A O 1
ATOM 1711 N N . ALA A 1 202 ? 10.098 -1.822 -7.828 1.00 78.06 202 ALA A N 1
ATOM 1712 C CA . ALA A 1 202 ? 9.557 -2.014 -9.168 1.00 78.06 202 ALA A CA 1
ATOM 1713 C C . ALA A 1 202 ? 10.639 -2.480 -10.155 1.00 78.06 202 ALA A C 1
ATOM 1715 O O . ALA A 1 202 ? 10.428 -3.440 -10.888 1.00 78.06 202 ALA A O 1
ATOM 1716 N N . ILE A 1 203 ? 11.831 -1.872 -10.143 1.00 77.75 203 ILE A N 1
ATOM 1717 C CA . ILE A 1 203 ? 12.965 -2.315 -10.971 1.00 77.75 203 ILE A CA 1
ATOM 1718 C C . ILE A 1 203 ? 13.319 -3.782 -10.683 1.00 77.75 203 ILE A C 1
ATOM 1720 O O . ILE A 1 203 ? 13.586 -4.543 -11.614 1.00 77.75 203 ILE A O 1
ATOM 1724 N N . ASN A 1 204 ? 13.340 -4.196 -9.416 1.00 78.19 204 ASN A N 1
ATOM 1725 C CA . ASN A 1 204 ? 13.658 -5.576 -9.052 1.00 78.19 204 ASN A CA 1
ATOM 1726 C C . ASN A 1 204 ? 12.570 -6.559 -9.506 1.00 78.19 204 ASN A C 1
ATOM 1728 O O . ASN A 1 204 ? 12.901 -7.604 -10.069 1.00 78.19 204 ASN A O 1
ATOM 1732 N N . ASP A 1 205 ? 11.298 -6.204 -9.335 1.00 76.81 205 ASP A N 1
ATOM 1733 C CA . ASP A 1 205 ? 10.156 -6.999 -9.792 1.00 76.81 205 ASP A CA 1
ATOM 1734 C C . ASP A 1 205 ? 10.196 -7.246 -11.305 1.00 76.81 205 ASP A C 1
ATOM 1736 O O . ASP A 1 205 ? 9.946 -8.357 -11.771 1.00 76.81 205 ASP A O 1
ATOM 1740 N N . LEU A 1 206 ? 10.556 -6.221 -12.076 1.00 73.94 206 LEU A N 1
ATOM 1741 C CA . LEU A 1 206 ? 10.676 -6.301 -13.533 1.00 73.94 206 LEU A CA 1
ATOM 1742 C C . LEU A 1 206 ? 11.823 -7.207 -13.970 1.00 73.94 206 LEU A C 1
ATOM 1744 O O . LEU A 1 206 ? 11.674 -8.033 -14.870 1.00 73.94 206 LEU A O 1
ATOM 1748 N N . ARG A 1 207 ? 12.973 -7.099 -13.297 1.00 73.44 207 ARG A N 1
ATOM 1749 C CA . ARG A 1 207 ? 14.114 -7.993 -13.539 1.00 73.44 207 ARG A CA 1
ATOM 1750 C C . ARG A 1 207 ? 13.764 -9.442 -13.235 1.00 73.44 207 ARG A C 1
ATOM 1752 O O . ARG A 1 207 ? 14.213 -10.330 -13.954 1.00 73.44 207 ARG A O 1
ATOM 1759 N N . HIS A 1 208 ? 12.992 -9.668 -12.178 1.00 76.50 208 HIS A N 1
ATOM 1760 C CA . HIS A 1 208 ? 12.522 -10.995 -11.816 1.00 76.50 208 HIS A CA 1
ATOM 1761 C C . HIS A 1 208 ? 11.605 -11.574 -12.902 1.00 76.50 208 HIS A C 1
ATOM 1763 O O . HIS A 1 208 ? 11.846 -12.690 -13.349 1.00 76.50 208 HIS A O 1
ATOM 1769 N N . GLU A 1 209 ? 10.605 -10.827 -13.382 1.00 74.56 209 GLU A N 1
ATOM 1770 C CA . GLU A 1 209 ? 9.724 -11.290 -14.471 1.00 74.56 209 GLU A CA 1
ATOM 1771 C C . GLU A 1 209 ? 10.485 -11.634 -15.749 1.00 74.56 209 GLU A C 1
ATOM 1773 O O . GLU A 1 209 ? 10.247 -12.678 -16.354 1.00 74.56 209 GLU A O 1
ATOM 1778 N N . TYR A 1 210 ? 11.452 -10.796 -16.113 1.00 71.00 210 TYR A N 1
ATOM 1779 C CA . TYR A 1 210 ? 12.312 -11.043 -17.260 1.00 71.00 210 TYR A CA 1
ATOM 1780 C C . TYR A 1 210 ? 13.181 -12.303 -17.095 1.00 71.00 210 TYR A C 1
ATOM 1782 O O . TYR A 1 210 ? 13.347 -13.083 -18.032 1.00 71.00 210 TYR A O 1
ATOM 1790 N N . ALA A 1 211 ? 13.727 -12.538 -15.897 1.00 70.88 211 ALA A N 1
ATOM 1791 C CA . ALA A 1 211 ? 14.562 -13.707 -15.619 1.00 70.88 211 ALA A CA 1
ATOM 1792 C C . ALA A 1 211 ? 13.811 -15.040 -15.785 1.00 70.88 211 ALA A C 1
ATOM 1794 O O . ALA A 1 211 ? 14.437 -16.047 -16.112 1.00 70.88 211 ALA A O 1
ATOM 1795 N N . HIS A 1 212 ? 12.485 -15.038 -15.618 1.00 73.12 212 HIS A N 1
ATOM 1796 C CA . HIS A 1 212 ? 11.626 -16.213 -15.808 1.00 73.12 212 HIS A CA 1
ATOM 1797 C C . HIS A 1 212 ? 11.244 -16.485 -17.270 1.00 73.12 212 HIS A C 1
ATOM 1799 O O . HIS A 1 212 ? 10.381 -17.319 -17.518 1.00 73.12 212 HIS A O 1
ATOM 1805 N N . GLN A 1 213 ? 11.884 -15.813 -18.237 1.00 63.50 213 GLN A N 1
ATOM 1806 C CA . GLN A 1 213 ? 11.711 -16.056 -19.681 1.00 63.50 213 GLN A CA 1
ATOM 1807 C C . GLN A 1 213 ? 10.252 -15.985 -20.158 1.00 63.50 213 GLN A C 1
ATOM 1809 O O . GLN A 1 213 ? 9.850 -16.641 -21.118 1.00 63.50 213 GLN A O 1
ATOM 1814 N N . ILE A 1 214 ? 9.453 -15.160 -19.488 1.00 66.12 214 ILE A N 1
ATOM 1815 C CA . ILE A 1 214 ? 8.121 -14.782 -19.944 1.00 66.12 214 ILE A CA 1
ATOM 1816 C C . ILE A 1 214 ? 8.278 -14.054 -21.294 1.00 66.12 214 ILE A C 1
ATOM 1818 O O . ILE A 1 214 ? 9.239 -13.303 -21.475 1.00 66.12 214 ILE A O 1
ATOM 1822 N N . SER A 1 215 ? 7.373 -14.279 -22.256 1.00 75.31 215 SER A N 1
ATOM 1823 C CA . SER A 1 215 ? 7.438 -13.571 -23.545 1.00 75.31 215 SER A CA 1
ATOM 1824 C C . SER A 1 215 ? 7.393 -12.055 -23.338 1.00 75.31 215 SER A C 1
ATOM 1826 O O . SER A 1 215 ? 6.808 -11.573 -22.366 1.00 75.31 215 SER A O 1
ATOM 1828 N N . MET A 1 216 ? 7.988 -11.284 -24.249 1.00 72.81 216 MET A N 1
ATOM 1829 C CA . MET A 1 216 ? 8.049 -9.824 -24.106 1.00 72.81 216 MET A CA 1
ATOM 1830 C C . MET A 1 216 ? 6.652 -9.197 -24.029 1.00 72.81 216 MET A C 1
ATOM 1832 O O . MET A 1 216 ? 6.435 -8.280 -23.241 1.00 72.81 216 MET A O 1
ATOM 1836 N N . GLU A 1 217 ? 5.682 -9.735 -24.769 1.00 74.94 217 GLU A N 1
ATOM 1837 C CA . GLU A 1 217 ? 4.282 -9.307 -24.721 1.00 74.94 217 GLU A CA 1
ATOM 1838 C C . GLU A 1 217 ? 3.654 -9.572 -23.348 1.00 74.94 217 GLU A C 1
ATOM 1840 O O . GLU A 1 217 ? 2.945 -8.724 -22.807 1.00 74.94 217 GLU A O 1
ATOM 1845 N N . GLN A 1 218 ? 3.937 -10.731 -22.750 1.00 77.75 218 GLN A N 1
ATOM 1846 C CA . GLN A 1 218 ? 3.413 -11.079 -21.434 1.00 77.75 218 GLN A CA 1
ATOM 1847 C C . GLN A 1 218 ? 4.118 -10.294 -20.318 1.00 77.75 218 GLN A C 1
ATOM 1849 O O . GLN A 1 218 ? 3.476 -9.957 -19.324 1.00 77.75 218 GLN A O 1
ATOM 1854 N N . ILE A 1 219 ? 5.398 -9.942 -20.490 1.00 74.88 219 ILE A N 1
ATOM 1855 C CA . ILE A 1 219 ? 6.084 -8.982 -19.619 1.00 74.88 219 ILE A CA 1
ATOM 1856 C C . ILE A 1 219 ? 5.358 -7.637 -19.697 1.00 74.88 219 ILE A C 1
ATOM 1858 O O . ILE A 1 219 ? 4.914 -7.155 -18.665 1.00 74.88 219 ILE A O 1
ATOM 1862 N N . ILE A 1 220 ? 5.139 -7.066 -20.889 1.00 76.56 220 ILE A N 1
ATOM 1863 C CA . ILE A 1 220 ? 4.413 -5.790 -21.050 1.00 76.56 220 ILE A CA 1
ATOM 1864 C C . ILE A 1 220 ? 3.045 -5.842 -20.361 1.00 76.56 220 ILE A C 1
ATOM 1866 O O . ILE A 1 220 ? 2.731 -4.959 -19.564 1.00 76.56 220 ILE A O 1
ATOM 1870 N N . LEU A 1 221 ? 2.266 -6.902 -20.593 1.00 81.19 221 LEU A N 1
ATOM 1871 C CA . LEU A 1 221 ? 0.954 -7.060 -19.969 1.00 81.19 221 LEU A CA 1
ATOM 1872 C C . LEU A 1 221 ? 1.046 -7.101 -18.436 1.00 81.19 221 LEU A C 1
ATOM 1874 O O . LEU A 1 221 ? 0.246 -6.459 -17.753 1.00 81.19 221 LEU A O 1
ATOM 1878 N N . ASN A 1 222 ? 2.019 -7.827 -17.880 1.00 78.38 222 ASN A N 1
ATOM 1879 C CA . ASN A 1 222 ? 2.232 -7.889 -16.434 1.00 78.38 222 ASN A CA 1
ATOM 1880 C C . ASN A 1 222 ? 2.624 -6.521 -15.864 1.00 78.38 222 ASN A C 1
ATOM 1882 O O . ASN A 1 222 ? 2.119 -6.136 -14.807 1.00 78.38 222 ASN A O 1
ATOM 1886 N N . ILE A 1 223 ? 3.472 -5.767 -16.572 1.00 74.69 223 ILE A N 1
ATOM 1887 C CA . ILE A 1 223 ? 3.840 -4.396 -16.201 1.00 74.69 223 ILE A CA 1
ATOM 1888 C C . ILE A 1 223 ? 2.588 -3.534 -16.153 1.00 74.69 223 ILE A C 1
ATOM 1890 O O . ILE A 1 223 ? 2.288 -2.965 -15.110 1.00 74.69 223 ILE A O 1
ATOM 1894 N N . GLU A 1 224 ? 1.818 -3.482 -17.238 1.00 77.94 224 GLU A N 1
ATOM 1895 C CA . GLU A 1 224 ? 0.596 -2.680 -17.318 1.00 77.94 224 GLU A CA 1
ATOM 1896 C C . GLU A 1 224 ? -0.427 -3.054 -16.239 1.00 77.94 224 GLU A C 1
ATOM 1898 O O . GLU A 1 224 ? -1.085 -2.182 -15.672 1.00 77.94 224 GLU A O 1
ATOM 1903 N N . GLN A 1 225 ? -0.558 -4.340 -15.912 1.00 79.00 225 GLN A N 1
ATOM 1904 C CA . GLN A 1 225 ? -1.422 -4.791 -14.821 1.00 79.00 225 GLN A CA 1
ATOM 1905 C C . GLN A 1 225 ? -0.913 -4.331 -13.453 1.00 79.00 225 GLN A C 1
ATOM 1907 O O . GLN A 1 225 ? -1.713 -3.897 -12.624 1.00 79.00 225 GLN A O 1
ATOM 1912 N N . LYS A 1 226 ? 0.403 -4.378 -13.218 1.00 74.62 226 LYS A N 1
ATOM 1913 C CA . LYS A 1 226 ? 1.024 -3.842 -11.997 1.00 74.62 226 LYS A CA 1
ATOM 1914 C C . LYS A 1 226 ? 0.848 -2.329 -11.878 1.00 74.62 226 LYS A C 1
ATOM 1916 O O . LYS A 1 226 ? 0.666 -1.846 -10.763 1.00 74.62 226 LYS A O 1
ATOM 1921 N N . LEU A 1 227 ? 0.848 -1.605 -13.003 1.00 70.94 227 LEU A N 1
ATOM 1922 C CA . LEU A 1 227 ? 0.537 -0.171 -13.040 1.00 70.94 227 LEU A CA 1
ATOM 1923 C C . LEU A 1 227 ? -0.916 0.113 -12.648 1.00 70.94 227 LEU A C 1
ATOM 1925 O O . LEU A 1 227 ? -1.184 1.093 -11.972 1.00 70.94 227 LEU A O 1
ATOM 1929 N N . LYS A 1 228 ? -1.862 -0.755 -13.024 1.00 70.19 228 LYS A N 1
ATOM 1930 C CA . LYS A 1 228 ? -3.303 -0.590 -12.751 1.00 70.19 228 LYS A CA 1
ATOM 1931 C C . LYS A 1 228 ? -3.709 -0.970 -11.321 1.00 70.19 228 LYS A C 1
ATOM 1933 O O . LYS A 1 228 ? -4.807 -1.490 -11.104 1.00 70.19 228 LYS A O 1
ATOM 1938 N N . LYS A 1 229 ? -2.842 -0.756 -10.330 1.00 71.25 229 LYS A N 1
ATOM 1939 C CA . LYS A 1 229 ? -3.126 -1.143 -8.944 1.00 71.25 229 LYS A CA 1
ATOM 1940 C C . LYS A 1 229 ? -4.437 -0.503 -8.452 1.00 71.25 229 LYS A C 1
ATOM 1942 O O . LYS A 1 229 ? -4.661 0.690 -8.611 1.00 71.25 229 LYS A O 1
ATOM 1947 N N . SER A 1 230 ? -5.300 -1.299 -7.813 1.00 79.44 230 SER A N 1
ATOM 1948 C CA . SER A 1 230 ? -6.500 -0.775 -7.145 1.00 79.44 230 SER A CA 1
ATOM 1949 C C . SER A 1 230 ? -6.155 -0.233 -5.754 1.00 79.44 230 SER A C 1
ATOM 1951 O O . SER A 1 230 ? -5.557 -0.934 -4.936 1.00 79.44 230 SER A O 1
ATOM 1953 N N . TYR A 1 231 ? -6.596 1.000 -5.485 1.00 87.81 231 TYR A N 1
ATOM 1954 C CA . TYR A 1 231 ? -6.491 1.697 -4.193 1.00 87.81 231 TYR A CA 1
ATOM 1955 C C . TYR A 1 231 ? -7.777 1.615 -3.362 1.00 87.81 231 TYR A C 1
ATOM 1957 O O . TYR A 1 231 ? -7.919 2.307 -2.351 1.00 87.81 231 TYR A O 1
ATOM 1965 N N . ASP A 1 232 ? -8.742 0.793 -3.785 1.00 87.31 232 ASP A N 1
ATOM 1966 C CA . ASP A 1 232 ? -10.058 0.718 -3.149 1.00 87.31 232 ASP A CA 1
ATOM 1967 C C . ASP A 1 232 ? -9.966 0.334 -1.673 1.00 87.31 232 ASP A C 1
ATOM 1969 O O . ASP A 1 232 ? -10.655 0.929 -0.843 1.00 87.31 232 ASP A O 1
ATOM 1973 N N . LYS A 1 233 ? -9.096 -0.631 -1.355 1.00 85.12 233 LYS A N 1
ATOM 1974 C CA . LYS A 1 233 ? -8.870 -1.113 0.011 1.00 85.12 233 LYS A CA 1
ATOM 1975 C C . LYS A 1 233 ? -8.220 -0.051 0.892 1.00 85.12 233 LYS A C 1
ATOM 1977 O O . LYS A 1 233 ? -8.696 0.182 1.999 1.00 85.12 233 LYS A O 1
ATOM 1982 N N . ASP A 1 234 ? -7.193 0.627 0.386 1.00 89.75 234 ASP A N 1
ATOM 1983 C CA . ASP A 1 234 ? -6.482 1.674 1.126 1.00 89.75 234 ASP A CA 1
ATOM 1984 C C . ASP A 1 234 ? -7.427 2.842 1.440 1.00 89.75 234 ASP A C 1
ATOM 1986 O O . ASP A 1 234 ? -7.486 3.326 2.572 1.00 89.75 234 ASP A O 1
ATOM 1990 N N . CYS A 1 235 ? -8.247 3.242 0.460 1.00 90.12 235 CYS A N 1
ATOM 1991 C CA . CYS A 1 235 ? -9.286 4.251 0.656 1.00 90.12 235 CYS A CA 1
ATOM 1992 C C . CYS A 1 235 ? -10.336 3.786 1.669 1.00 90.12 235 CYS A C 1
ATOM 1994 O O . CYS A 1 235 ? -10.672 4.539 2.581 1.00 90.12 235 CYS A O 1
ATOM 1996 N N . GLN A 1 236 ? -10.848 2.559 1.529 1.00 89.12 236 GLN A N 1
ATOM 1997 C CA . GLN A 1 236 ? -11.842 1.996 2.443 1.00 89.12 236 GLN A CA 1
ATOM 1998 C C . GLN A 1 236 ? -11.328 1.992 3.886 1.00 89.12 236 GLN A C 1
ATOM 2000 O O . GLN A 1 236 ? -12.017 2.489 4.774 1.00 89.12 236 GLN A O 1
ATOM 2005 N N . TYR A 1 237 ? -10.101 1.522 4.107 1.00 90.38 237 TYR A N 1
ATOM 2006 C CA . TYR A 1 237 ? -9.466 1.512 5.420 1.00 90.38 237 TYR A CA 1
ATOM 2007 C C . TYR A 1 237 ? -9.371 2.919 6.033 1.00 90.38 237 TYR A C 1
ATOM 2009 O O . TYR A 1 237 ? -9.798 3.150 7.169 1.00 90.38 237 TYR A O 1
ATOM 2017 N N . VAL A 1 238 ? -8.867 3.897 5.272 1.00 90.44 238 VAL A N 1
ATOM 2018 C CA . VAL A 1 238 ? -8.767 5.289 5.739 1.00 90.44 238 VAL A CA 1
ATOM 2019 C C . VAL A 1 238 ? -10.146 5.870 6.056 1.00 90.44 238 VAL A C 1
ATOM 2021 O O . VAL A 1 238 ? -10.310 6.537 7.071 1.00 90.44 238 VAL A O 1
ATOM 2024 N N . ILE A 1 239 ? -11.162 5.610 5.238 1.00 89.81 239 ILE A N 1
ATOM 2025 C CA . ILE A 1 239 ? -12.496 6.189 5.442 1.00 89.81 239 ILE A CA 1
ATOM 2026 C C . ILE A 1 239 ? -13.197 5.558 6.640 1.00 89.81 239 ILE A C 1
ATOM 2028 O O . ILE A 1 239 ? -13.718 6.292 7.476 1.00 89.81 239 ILE A O 1
ATOM 2032 N N . GLU A 1 240 ? -13.194 4.227 6.754 1.00 89.06 240 GLU A N 1
ATOM 2033 C CA . GLU A 1 240 ? -13.839 3.530 7.873 1.00 89.06 240 GLU A CA 1
ATOM 2034 C C . GLU A 1 240 ? -13.273 4.009 9.213 1.00 89.06 240 GLU A C 1
ATOM 2036 O O . GLU A 1 240 ? -14.024 4.345 10.128 1.00 89.06 240 GLU A O 1
ATOM 2041 N N . THR A 1 241 ? -11.948 4.127 9.315 1.00 88.75 241 THR A N 1
ATOM 2042 C CA . THR A 1 241 ? -11.300 4.611 10.542 1.00 88.75 241 THR A CA 1
ATOM 2043 C C . THR A 1 241 ? -11.696 6.049 10.876 1.00 88.75 241 THR A C 1
ATOM 2045 O O . THR A 1 241 ? -12.087 6.336 12.010 1.00 88.75 241 THR A O 1
ATOM 2048 N N . LEU A 1 242 ? -11.698 6.947 9.892 1.00 85.06 242 LEU A N 1
ATOM 2049 C CA . LEU A 1 242 ? -12.051 8.351 10.109 1.00 85.06 242 LEU A CA 1
ATOM 2050 C C . LEU A 1 242 ? -13.532 8.541 10.446 1.00 85.06 242 LEU A C 1
ATOM 2052 O O . LEU A 1 242 ? -13.859 9.310 11.350 1.00 85.06 242 LEU A O 1
ATOM 2056 N N . MET A 1 243 ? -14.433 7.790 9.809 1.00 85.38 243 MET A N 1
ATOM 2057 C CA . MET A 1 243 ? -15.868 7.844 10.105 1.00 85.38 243 MET A CA 1
ATOM 2058 C C . MET A 1 243 ? -16.207 7.394 11.533 1.00 85.38 243 MET A C 1
ATOM 2060 O O . MET A 1 243 ? -17.243 7.790 12.066 1.00 85.38 243 MET A O 1
ATOM 2064 N N . HIS A 1 244 ? -15.329 6.625 12.180 1.00 81.31 244 HIS A N 1
ATOM 2065 C CA . HIS A 1 244 ? -15.464 6.238 13.584 1.00 81.31 244 HIS A CA 1
ATOM 2066 C C . HIS A 1 244 ? -14.687 7.134 14.567 1.00 81.31 244 HIS A C 1
ATOM 2068 O O . HIS A 1 244 ? -14.706 6.870 15.775 1.00 81.31 244 HIS A O 1
ATOM 2074 N N . GLY A 1 245 ? -14.016 8.190 14.089 1.00 81.38 245 GLY A N 1
ATOM 2075 C CA . GLY A 1 245 ? -13.157 9.045 14.917 1.00 81.38 245 GLY A CA 1
ATOM 2076 C C . GLY A 1 245 ? -11.922 8.305 15.438 1.00 81.38 245 GLY A C 1
ATOM 2077 O O . GLY A 1 245 ? -11.514 8.495 16.586 1.00 81.38 245 GLY A O 1
ATOM 2078 N N . ILE A 1 246 ? -11.378 7.404 14.619 1.00 85.31 246 ILE A N 1
ATOM 2079 C CA . ILE A 1 246 ? -10.285 6.492 14.956 1.00 85.31 246 ILE A CA 1
ATOM 2080 C C . ILE A 1 246 ? -9.055 6.878 14.151 1.00 85.31 246 ILE A C 1
ATOM 2082 O O . ILE A 1 246 ? -9.143 7.311 13.005 1.00 85.31 246 ILE A O 1
ATOM 2086 N N . ILE A 1 247 ? -7.885 6.724 14.761 1.00 84.12 247 ILE A N 1
ATOM 2087 C CA . ILE A 1 247 ? -6.608 7.006 14.122 1.00 84.12 247 ILE A CA 1
ATOM 2088 C C . ILE A 1 247 ? -6.193 5.762 13.317 1.00 84.12 247 ILE A C 1
ATOM 2090 O O . ILE A 1 247 ? -5.856 4.749 13.936 1.00 84.12 247 ILE A O 1
ATOM 2094 N N . PRO A 1 248 ? -6.162 5.807 11.968 1.00 87.50 248 PRO A N 1
ATOM 2095 C CA . PRO A 1 248 ? -5.607 4.706 11.190 1.00 87.50 248 PRO A CA 1
ATOM 2096 C C . PRO A 1 248 ? -4.102 4.596 11.428 1.00 87.50 248 PRO A C 1
ATOM 2098 O O . PRO A 1 248 ? -3.376 5.604 11.380 1.00 87.50 248 PRO A O 1
ATOM 2101 N N . HIS A 1 249 ? -3.652 3.368 11.663 1.00 88.94 249 HIS A N 1
ATOM 2102 C CA . HIS A 1 249 ? -2.257 2.971 11.765 1.00 88.94 249 HIS A CA 1
ATOM 2103 C C . HIS A 1 249 ? -1.920 1.992 10.638 1.00 88.94 249 HIS A C 1
ATOM 2105 O O . HIS A 1 249 ? -2.609 0.992 10.452 1.00 88.94 249 HIS A O 1
ATOM 2111 N N . SER A 1 250 ? -0.887 2.295 9.862 1.00 87.62 250 SER A N 1
ATOM 2112 C CA . SER A 1 250 ? -0.472 1.498 8.712 1.00 87.62 250 SER A CA 1
ATOM 2113 C C . SER A 1 250 ? 1.002 1.751 8.435 1.00 87.62 250 SER A C 1
ATOM 2115 O O . SER A 1 250 ? 1.468 2.879 8.616 1.00 87.62 250 SER A O 1
ATOM 2117 N N . ASN A 1 251 ? 1.701 0.711 7.987 1.00 81.50 251 ASN A N 1
ATOM 2118 C CA . ASN A 1 251 ? 3.047 0.834 7.427 1.00 81.50 251 ASN A CA 1
ATOM 2119 C C . ASN A 1 251 ? 3.009 1.070 5.907 1.00 81.50 251 ASN A C 1
ATOM 2121 O O . ASN A 1 251 ? 4.039 1.337 5.292 1.00 81.50 251 ASN A O 1
ATOM 2125 N N . ASP A 1 252 ? 1.828 1.004 5.283 1.00 85.00 252 ASP A N 1
ATOM 2126 C CA . ASP A 1 252 ? 1.666 1.342 3.878 1.00 85.00 252 ASP A CA 1
ATOM 2127 C C . ASP A 1 252 ? 1.746 2.862 3.701 1.00 85.00 252 ASP A C 1
ATOM 2129 O O . ASP A 1 252 ? 0.934 3.630 4.232 1.00 85.00 252 ASP A O 1
ATOM 2133 N N . SER A 1 253 ? 2.735 3.305 2.927 1.00 84.19 253 SER A N 1
ATOM 2134 C CA . SER A 1 253 ? 2.895 4.711 2.583 1.00 84.19 253 SER A CA 1
ATOM 2135 C C . SER A 1 253 ? 1.610 5.285 1.996 1.00 84.19 253 SER A C 1
ATOM 2137 O O . SER A 1 253 ? 1.204 6.366 2.406 1.00 84.19 253 SER A O 1
ATOM 2139 N N . ASP A 1 254 ? 0.939 4.583 1.082 1.00 87.81 254 ASP A N 1
ATOM 2140 C CA . ASP A 1 254 ? -0.228 5.118 0.378 1.00 87.81 254 ASP A CA 1
ATOM 2141 C C . ASP A 1 254 ? -1.369 5.408 1.358 1.00 87.81 254 ASP A C 1
ATOM 2143 O O . ASP A 1 254 ? -1.977 6.476 1.307 1.00 87.81 254 ASP A O 1
ATOM 2147 N N . VAL A 1 255 ? -1.580 4.524 2.336 1.00 88.81 255 VAL A N 1
ATOM 2148 C CA . VAL A 1 255 ? -2.533 4.731 3.434 1.00 88.81 255 VAL A CA 1
ATOM 2149 C C . VAL A 1 255 ? -2.145 5.941 4.287 1.00 88.81 255 VAL A C 1
ATOM 2151 O O . VAL A 1 255 ? -2.997 6.783 4.591 1.00 88.81 255 VAL A O 1
ATOM 2154 N N . ILE A 1 256 ? -0.865 6.069 4.657 1.00 85.94 256 ILE A N 1
ATOM 2155 C CA . ILE A 1 256 ? -0.353 7.232 5.401 1.00 85.94 256 ILE A CA 1
ATOM 2156 C C . ILE A 1 256 ? -0.634 8.525 4.619 1.00 85.94 256 ILE A C 1
ATOM 2158 O O . ILE A 1 256 ? -1.076 9.523 5.192 1.00 85.94 256 ILE A O 1
ATOM 2162 N N . TRP A 1 257 ? -0.416 8.505 3.307 1.00 86.19 257 TRP A N 1
ATOM 2163 C CA . TRP A 1 257 ? -0.639 9.630 2.408 1.00 86.19 257 TRP A CA 1
ATOM 2164 C C . TRP A 1 257 ? -2.123 9.990 2.271 1.00 86.19 257 TRP A C 1
ATOM 2166 O O . TRP A 1 257 ? -2.484 11.150 2.481 1.00 86.19 257 TRP A O 1
ATOM 2176 N N . LEU A 1 258 ? -2.995 9.011 2.021 1.00 87.62 258 LEU A N 1
ATOM 2177 C CA . LEU A 1 258 ? -4.450 9.189 1.933 1.00 87.62 258 LEU A CA 1
ATOM 2178 C C . LEU A 1 258 ? -5.037 9.779 3.219 1.00 87.62 258 LEU A C 1
ATOM 2180 O O . LEU A 1 258 ? -5.792 10.754 3.171 1.00 87.62 258 LEU A O 1
ATOM 2184 N N . LYS A 1 259 ? -4.632 9.243 4.377 1.00 85.44 259 LYS A N 1
ATOM 2185 C CA . LYS A 1 259 ? -4.993 9.766 5.702 1.00 85.44 259 LYS A CA 1
ATOM 2186 C C . LYS A 1 259 ? -4.677 11.259 5.809 1.00 85.44 259 LYS A C 1
ATOM 2188 O O . LYS A 1 259 ? -5.521 12.065 6.192 1.00 85.44 259 LYS A O 1
ATOM 2193 N N . ASN A 1 260 ? -3.451 11.630 5.462 1.00 81.44 260 ASN A N 1
ATOM 2194 C CA . ASN A 1 260 ? -2.952 12.993 5.585 1.00 81.44 260 ASN A CA 1
ATOM 2195 C C . ASN A 1 260 ? -3.649 13.980 4.638 1.00 81.44 260 ASN A C 1
ATOM 2197 O O . ASN A 1 260 ? -3.928 15.117 5.030 1.00 81.44 260 ASN A O 1
ATOM 2201 N N . ILE A 1 261 ? -3.963 13.545 3.416 1.00 79.69 261 ILE A N 1
ATOM 2202 C CA . ILE A 1 261 ? -4.740 14.335 2.455 1.00 79.69 261 ILE A CA 1
ATOM 2203 C C . ILE A 1 261 ? -6.115 14.665 3.041 1.00 79.69 261 ILE A C 1
ATOM 2205 O O . ILE A 1 261 ? -6.514 15.832 3.005 1.00 79.69 261 ILE A O 1
ATOM 2209 N N . LEU A 1 262 ? -6.804 13.684 3.636 1.00 73.81 262 LEU A N 1
ATOM 2210 C CA . LEU A 1 262 ? -8.132 13.908 4.211 1.00 73.81 262 LEU A CA 1
ATOM 2211 C C . LEU A 1 262 ? -8.087 14.884 5.402 1.00 73.81 262 LEU A C 1
ATOM 2213 O O . LEU A 1 262 ? -8.826 15.868 5.409 1.00 73.81 262 LEU A O 1
ATOM 2217 N N . PHE A 1 263 ? -7.140 14.705 6.332 1.00 68.25 263 PHE A N 1
ATOM 2218 C CA . PHE A 1 263 ? -6.968 15.611 7.480 1.00 68.25 263 PHE A CA 1
ATOM 2219 C C . PHE A 1 263 ? -6.597 17.048 7.087 1.00 68.25 263 PHE A C 1
ATOM 2221 O O . PHE A 1 263 ? -7.022 18.000 7.740 1.00 68.25 263 PHE A O 1
ATOM 2228 N N . SER A 1 264 ? -5.819 17.233 6.015 1.00 65.38 264 SER A N 1
ATOM 2229 C CA . SER A 1 264 ? -5.424 18.571 5.550 1.00 65.38 264 SER A CA 1
ATOM 2230 C C . SER A 1 264 ? -6.597 19.415 5.031 1.00 65.38 264 SER A C 1
ATOM 2232 O O . SER A 1 264 ? -6.501 20.643 4.992 1.00 65.38 264 SER A O 1
ATOM 2234 N N . LYS A 1 265 ? -7.703 18.771 4.632 1.00 58.09 265 LYS A N 1
ATOM 2235 C CA . LYS A 1 265 ? -8.919 19.445 4.164 1.00 58.09 265 LYS A CA 1
ATOM 2236 C C . LYS A 1 265 ? -9.888 19.770 5.292 1.00 58.09 265 LYS A C 1
ATOM 2238 O O . LYS A 1 265 ? -10.482 20.841 5.258 1.00 58.09 265 LYS A O 1
ATOM 2243 N N . GLU A 1 266 ? -10.025 18.895 6.285 1.00 52.22 266 GLU A N 1
ATOM 2244 C CA . GLU A 1 266 ? -10.916 19.141 7.430 1.00 52.22 266 GLU A CA 1
ATOM 2245 C C . GLU A 1 266 ? -10.455 20.343 8.271 1.00 52.22 266 GLU A C 1
ATOM 2247 O O . GLU A 1 266 ? -11.284 21.098 8.764 1.00 52.22 266 GLU A O 1
ATOM 2252 N N . GLN A 1 267 ? -9.146 20.625 8.325 1.00 41.66 267 GLN A N 1
ATOM 2253 C CA . GLN A 1 267 ? -8.606 21.822 8.993 1.00 41.66 267 GLN A CA 1
ATOM 2254 C C . GLN A 1 267 ? -8.901 23.153 8.276 1.00 41.66 267 GLN A C 1
ATOM 2256 O O . GLN A 1 267 ? -8.592 24.205 8.822 1.00 41.66 267 GLN A O 1
ATOM 2261 N N . LYS A 1 268 ? -9.465 23.142 7.059 1.00 38.59 268 LYS A N 1
ATOM 2262 C CA . LYS A 1 268 ? -9.856 24.368 6.335 1.00 38.59 268 LYS A CA 1
ATOM 2263 C C . LYS A 1 268 ? -11.330 24.744 6.515 1.00 38.59 268 LYS A C 1
ATOM 2265 O O . LYS A 1 268 ? -11.761 25.732 5.930 1.00 38.59 268 LYS A O 1
ATOM 2270 N N . VAL A 1 269 ? -12.096 23.952 7.266 1.00 36.16 269 VAL A N 1
ATOM 2271 C CA . VAL A 1 269 ? -13.546 24.140 7.462 1.00 36.16 269 VAL A CA 1
ATOM 2272 C C . VAL A 1 269 ? -13.895 24.326 8.951 1.00 36.16 269 VAL A C 1
ATOM 2274 O O . VAL A 1 269 ? -15.064 24.269 9.314 1.00 36.16 269 VAL A O 1
ATOM 2277 N N . ALA A 1 270 ? -12.896 24.556 9.810 1.00 31.25 270 ALA A N 1
ATOM 2278 C CA . ALA A 1 270 ? -13.069 24.853 11.233 1.00 31.25 270 ALA A CA 1
ATOM 2279 C C . ALA A 1 270 ? -12.668 26.298 11.539 1.00 31.25 270 ALA A C 1
ATOM 2281 O O . ALA A 1 270 ? -11.633 26.736 10.983 1.00 31.25 270 ALA A O 1
#

Sequence (270 aa):
MTFNFFHNDEAEFKKTIEKVYLDIKQNKRISYDTNVYIILAKHESHDNSKLILDQIAKSNNHFLTTGTQIELEGLVHGNKFDNKITKILRHFLNHCKIRPIPDKSKFKMMKDNLLKYIVILPREIAYESVGHIYIEILNKVIREEIDKAKAFKQLTNKVEIYEKAKKLVQYKYLFFKRQLRVNFNKFENNYMRECLRFIEIAINDLRHEYAHQISMEQIILNIEQKLKKSYDKDCQYVIETLMHGIIPHSNDSDVIWLKNILFSKEQKVA

Secondary structure (DSSP, 8-state):
---------HHHHHHHHHHHHHHHHTT--EEE-HHHHHHHHT-S-HHHHHHHHHHHHH-TTB-B-HHHHHHHHHHHHTT-S-HHHHHHHHHHHHHSPB-PPS-HHHHHHHHHHHHTTGGG-HHHHHHHHHHHHHHHHHHHHHHHT--TTHHHHHH--HHHHHHHHHHHHHHHHHHHHHHH---GGGTHHHHHHHHHHHHHHHHHHHHHHHHTT--HHHHHHHHHHHHT---HHHHHHHHHHHHTT-EEE-S-HHHHHHHHHHHHHHTT--

Foldseek 3Di:
DDPPPDPPPVVVLVVLVVVLVVCLVVLALEEEALVSLLSLLPPPDLVSSLVSLLSLQPRPSYEYEPLRLVVLVCCLVVVVDDPSSSVSSVVSSVRHDYDDQPDPVVLVVLLVVLVVCPLLFLLLLLLVLLLVVVVVVLVVLVVVPPDRDPSVVVVCPVVVSLVSSLVSSVVSNVVCCVVVVFPCVVPVVPSSVSSSVSNVVNVVVLVVVVVVVDDSVVSNVVSVVSSVDDCSSLSSQLSSQVSVVGDYDYPRRRSVVSNVRVVSVVVVVD

Radius of gyration: 20.75 Å; chains: 1; bounding box: 47×48×60 Å

pLDDT: mean 78.1, std 13.35, range [21.31, 92.38]